Protein AF-A0A949FM02-F1 (afdb_monomer_lite)

Foldseek 3Di:
DDPDPVVVVVVVVVVPPPDPDPPPPPDQALLQEAEEAEPVDPQRVVQSVVVCVVRVRDPLSYHYFYPADQDLEDELVCCVPRPQVSNVVSCVVSVSVVRHPYYHYGPRHRQKYFQQVLQVPDPPRDPPQDRIDGSRLCNVVVVCSVVSHSLSRDPCNPPVPHDDVLVLLPADDPPPVLVVVLVVCVVVLVLPVNLVSLVVRLVVDDLLRNLSSLLNSLLSCVSVVNNVSNVVSNVSSVVSPDPCPVNCPVVVSD

Secondary structure (DSSP, 8-state):
---SSSHHHHHHHHTTS--PPP----S--GGGEEEEEETT-HHHHHHHHHHHHHHT--GGGEEEE----SSSEEEHHHIIIIIIHHHHHHHHHTT-TTT--EEEE-SSS--EEE-HHHHTTSTT--TT--SEEEHHHHHHTHHHHHTT-GGGTSGGG-GGGPPPGGGGGS---S-HHHHHHHHHHHHTT-HHHHHHHHHHHHHHS-GGGHHHHHHHHHHHHHHTT-HHHHHHHHHHHHHTT---HHHHHHTT--

Structure (mmCIF, N/CA/C/O backbone):
data_AF-A0A949FM02-F1
#
_entry.id   AF-A0A949FM02-F1
#
loop_
_atom_site.group_PDB
_atom_site.id
_atom_site.type_symbol
_atom_site.label_atom_id
_atom_site.label_alt_id
_atom_site.label_comp_id
_atom_site.label_asym_id
_atom_site.label_entity_id
_atom_site.label_seq_id
_atom_site.pdbx_PDB_ins_code
_atom_site.Cartn_x
_atom_site.Cartn_y
_atom_site.Cartn_z
_atom_site.occupancy
_atom_site.B_iso_or_equiv
_atom_site.auth_seq_id
_atom_site.auth_comp_id
_atom_site.auth_asym_id
_atom_site.auth_atom_id
_atom_site.pdbx_PDB_model_num
ATOM 1 N N . MET A 1 1 ? -42.995 -61.569 -9.527 1.00 45.62 1 MET A N 1
ATOM 2 C CA . MET A 1 1 ? -42.181 -60.770 -10.476 1.00 45.62 1 MET A CA 1
ATOM 3 C C . MET A 1 1 ? -43.113 -59.783 -11.156 1.00 45.62 1 MET A C 1
ATOM 5 O O . MET A 1 1 ? -44.056 -60.227 -11.778 1.00 45.62 1 MET A O 1
ATOM 9 N N . GLY A 1 2 ? -43.018 -58.468 -11.053 1.00 53.91 2 GLY A N 1
ATOM 10 C CA . GLY A 1 2 ? -42.043 -57.563 -10.459 1.00 53.91 2 GLY A CA 1
ATOM 11 C C . GLY A 1 2 ? -42.351 -56.208 -11.092 1.00 53.91 2 GLY A C 1
ATOM 12 O O . GLY A 1 2 ? -42.216 -56.104 -12.301 1.00 53.91 2 GLY A O 1
ATOM 13 N N . LYS A 1 3 ? -42.880 -55.244 -10.328 1.00 50.91 3 LYS A N 1
ATOM 14 C CA . LYS A 1 3 ? -43.174 -53.858 -10.756 1.00 50.91 3 LYS A CA 1
ATOM 15 C C . LYS A 1 3 ? -43.691 -53.063 -9.543 1.00 50.91 3 LYS A C 1
ATOM 17 O O . LYS A 1 3 ? -44.871 -52.765 -9.447 1.00 50.91 3 LYS A O 1
ATOM 22 N N . SER A 1 4 ? -42.834 -52.777 -8.563 1.00 54.38 4 SER A N 1
ATOM 23 C CA . SER A 1 4 ? -43.149 -51.728 -7.568 1.00 54.38 4 SER A CA 1
ATOM 24 C C . SER A 1 4 ? -41.929 -51.019 -6.971 1.00 54.38 4 SER A C 1
ATOM 26 O O . SER A 1 4 ? -42.103 -50.107 -6.174 1.00 54.38 4 SER A O 1
ATOM 28 N N . LEU A 1 5 ? -40.700 -51.388 -7.360 1.00 50.00 5 LEU A N 1
ATOM 29 C CA . LEU A 1 5 ? -39.484 -50.752 -6.835 1.00 50.00 5 LEU A CA 1
ATOM 30 C C . LEU A 1 5 ? -38.939 -49.621 -7.723 1.00 50.00 5 LEU A C 1
ATOM 32 O O . LEU A 1 5 ? -38.149 -48.807 -7.259 1.00 50.00 5 LEU A O 1
ATOM 36 N N . THR A 1 6 ? -39.352 -49.539 -8.990 1.00 50.75 6 THR A N 1
ATOM 37 C CA . THR A 1 6 ? -38.817 -48.550 -9.941 1.00 50.75 6 THR A CA 1
ATOM 38 C C . THR A 1 6 ? -39.511 -47.191 -9.882 1.00 50.75 6 THR A C 1
ATOM 40 O O . THR A 1 6 ? -38.906 -46.208 -10.287 1.00 50.75 6 THR A O 1
ATOM 43 N N . GLN A 1 7 ? -40.730 -47.092 -9.336 1.00 50.25 7 GLN A N 1
ATOM 44 C CA . GLN A 1 7 ? -41.454 -45.813 -9.248 1.00 50.25 7 GLN A CA 1
ATOM 45 C C . GLN A 1 7 ? -41.064 -44.961 -8.029 1.00 50.25 7 GLN A C 1
ATOM 47 O O . GLN A 1 7 ? -41.152 -43.738 -8.095 1.00 50.25 7 GLN A O 1
ATOM 52 N N . SER A 1 8 ? -40.562 -45.564 -6.946 1.00 44.56 8 SER A N 1
ATOM 53 C CA . SER A 1 8 ? -40.111 -44.809 -5.764 1.00 44.56 8 SER A CA 1
ATOM 54 C C . SER A 1 8 ? -38.737 -44.154 -5.948 1.00 44.56 8 SER A C 1
ATOM 56 O O . SER A 1 8 ? -38.439 -43.168 -5.282 1.00 44.56 8 SER A O 1
ATOM 58 N N . ILE A 1 9 ? -37.915 -44.648 -6.881 1.00 49.38 9 ILE A N 1
ATOM 59 C CA . ILE A 1 9 ? -36.579 -44.091 -7.157 1.00 49.38 9 ILE A CA 1
ATOM 60 C C . ILE A 1 9 ? -36.671 -42.853 -8.067 1.00 49.38 9 ILE A C 1
ATOM 62 O O . ILE A 1 9 ? -35.873 -41.928 -7.938 1.00 49.38 9 ILE A O 1
ATOM 66 N N . THR A 1 10 ? -37.685 -42.772 -8.936 1.00 45.44 10 THR A N 1
ATOM 67 C CA . THR A 1 10 ? -37.865 -41.627 -9.846 1.00 45.44 10 THR A CA 1
ATOM 68 C C . THR A 1 10 ? -38.334 -40.359 -9.123 1.00 45.44 10 THR A C 1
ATOM 70 O O . THR A 1 10 ? -37.988 -39.259 -9.541 1.00 45.44 10 THR A O 1
ATOM 73 N N . ILE A 1 11 ? -39.064 -40.486 -8.009 1.00 48.41 11 ILE A N 1
ATOM 74 C CA . ILE A 1 11 ? -39.549 -39.324 -7.243 1.00 48.41 11 ILE A CA 1
ATOM 75 C C . ILE A 1 11 ? -38.427 -38.710 -6.386 1.00 48.41 11 ILE A C 1
ATOM 77 O O . ILE A 1 11 ? -38.397 -37.494 -6.211 1.00 48.41 11 ILE A O 1
ATOM 81 N N . LEU A 1 12 ? -37.446 -39.503 -5.933 1.00 42.97 12 LEU A N 1
ATOM 82 C CA . LEU A 1 12 ? -36.318 -38.995 -5.139 1.00 42.97 12 LEU A CA 1
ATOM 83 C C . LEU A 1 12 ? -35.289 -38.211 -5.979 1.00 42.97 12 LEU A C 1
ATOM 85 O O . LEU A 1 12 ? -34.601 -37.338 -5.457 1.00 42.97 12 LEU A O 1
ATOM 89 N N . PHE A 1 13 ? -35.201 -38.477 -7.287 1.00 45.75 13 PHE A N 1
ATOM 90 C CA . PHE A 1 13 ? -34.314 -37.732 -8.191 1.00 45.75 13 PHE A CA 1
ATOM 91 C C . PHE A 1 13 ? -34.912 -36.408 -8.687 1.00 45.75 13 PHE A C 1
ATOM 93 O O . PHE A 1 13 ? -34.164 -35.520 -9.094 1.00 45.75 13 PHE A O 1
ATOM 100 N N . LEU A 1 14 ? -36.237 -36.238 -8.623 1.00 42.72 14 LEU A N 1
ATOM 101 C CA . LEU A 1 14 ? -36.900 -35.026 -9.114 1.00 42.72 14 LEU A CA 1
ATOM 102 C C . LEU A 1 14 ? -36.957 -33.896 -8.068 1.00 42.72 14 LEU A C 1
ATOM 104 O O . LEU A 1 14 ? -37.126 -32.736 -8.432 1.00 42.72 14 LEU A O 1
ATOM 108 N N . SER A 1 15 ? -36.745 -34.191 -6.781 1.00 47.31 15 SER A N 1
ATOM 109 C CA . SER A 1 15 ? -36.691 -33.170 -5.720 1.00 47.31 15 SER A CA 1
ATOM 110 C C . SER A 1 15 ? -35.341 -32.449 -5.603 1.00 47.31 15 SER A C 1
ATOM 112 O O . SER A 1 15 ? -35.230 -31.491 -4.840 1.00 47.31 15 SER A O 1
ATOM 114 N N . LEU A 1 16 ? -34.309 -32.870 -6.346 1.00 49.34 16 LEU A N 1
ATOM 115 C CA . LEU A 1 16 ? -32.971 -32.267 -6.264 1.00 49.34 16 LEU A CA 1
ATOM 116 C C . LEU A 1 16 ? -32.766 -31.058 -7.200 1.00 49.34 16 LEU A C 1
ATOM 118 O O . LEU A 1 16 ? -31.745 -30.387 -7.101 1.00 49.34 16 LEU A O 1
ATOM 122 N N . VAL A 1 17 ? -33.713 -30.763 -8.099 1.00 54.59 17 VAL A N 1
ATOM 123 C CA . VAL A 1 17 ? -33.491 -29.828 -9.225 1.00 54.59 17 VAL A CA 1
ATOM 124 C C . VAL A 1 17 ? -34.103 -28.431 -9.005 1.00 54.59 17 VAL A C 1
ATOM 126 O O . VAL A 1 17 ? -33.847 -27.520 -9.783 1.00 54.59 17 VAL A O 1
ATOM 129 N N . LEU A 1 18 ? -34.862 -28.204 -7.925 1.00 49.78 18 LEU A N 1
ATOM 130 C CA . LEU A 1 18 ? -35.521 -26.912 -7.655 1.00 49.78 18 LEU A CA 1
ATOM 131 C C . LEU A 1 18 ? -35.179 -26.309 -6.283 1.00 49.78 18 LEU A C 1
ATOM 133 O O . LEU A 1 18 ? -36.035 -25.718 -5.629 1.00 49.78 18 LEU A O 1
ATOM 137 N N . HIS A 1 19 ? -33.924 -26.404 -5.839 1.00 50.94 19 HIS A N 1
ATOM 138 C CA . HIS A 1 19 ? -33.456 -25.436 -4.844 1.00 50.94 19 HIS A CA 1
ATOM 139 C C . HIS A 1 19 ? -33.073 -24.154 -5.590 1.00 50.94 19 HIS A C 1
ATOM 141 O O . HIS A 1 19 ? -32.090 -24.181 -6.334 1.00 50.94 19 HIS A O 1
ATOM 147 N N . PRO A 1 20 ? -33.825 -23.042 -5.448 1.00 55.69 20 PRO A N 1
ATOM 148 C CA . PRO A 1 20 ? -33.347 -21.759 -5.934 1.00 55.69 20 PRO A CA 1
ATOM 149 C C . PRO A 1 20 ? -32.006 -21.516 -5.249 1.00 55.69 20 PRO A C 1
ATOM 151 O O . PRO A 1 20 ? -31.935 -21.480 -4.019 1.00 55.69 20 PRO A O 1
ATOM 154 N N . ALA A 1 21 ? -30.934 -21.438 -6.040 1.00 60.91 21 ALA A N 1
ATOM 155 C CA . ALA A 1 21 ? -29.628 -21.086 -5.516 1.00 60.91 21 ALA A CA 1
ATOM 156 C C . ALA A 1 21 ? -29.810 -19.787 -4.718 1.00 60.91 21 ALA A C 1
ATOM 158 O O . ALA A 1 21 ? -30.345 -18.823 -5.281 1.00 60.91 21 ALA A O 1
ATOM 159 N N . PRO A 1 22 ? -29.460 -19.750 -3.416 1.00 59.47 22 PRO A N 1
ATOM 160 C CA . PRO A 1 22 ? -29.501 -18.500 -2.683 1.00 59.47 22 PRO A CA 1
ATOM 161 C C . PRO A 1 22 ? -28.656 -17.520 -3.480 1.00 59.47 22 PRO A C 1
ATOM 163 O O . PRO A 1 22 ? -27.552 -17.869 -3.903 1.00 59.47 22 PRO A O 1
ATOM 166 N N . SER A 1 23 ? -29.202 -16.334 -3.741 1.00 56.12 23 SER A N 1
ATOM 167 C CA . SER A 1 23 ? -28.490 -15.246 -4.392 1.00 56.12 23 SER A CA 1
ATOM 168 C C . SER A 1 23 ? -27.151 -15.117 -3.683 1.00 56.12 23 SER A C 1
ATOM 170 O O . SER A 1 23 ? -27.086 -14.705 -2.523 1.00 56.12 23 SER A O 1
ATOM 172 N N . THR A 1 24 ? -26.086 -15.566 -4.342 1.00 54.75 24 THR A N 1
ATOM 173 C CA . THR A 1 24 ? -24.737 -15.469 -3.814 1.00 54.75 24 THR A CA 1
ATOM 174 C C . THR A 1 24 ? -24.427 -13.989 -3.780 1.00 54.75 24 THR A C 1
ATOM 176 O O . THR A 1 24 ? -24.052 -13.398 -4.791 1.00 54.75 24 THR A O 1
ATOM 179 N N . ASN A 1 25 ? -24.665 -13.370 -2.625 1.00 52.09 25 ASN A N 1
ATOM 180 C CA . ASN A 1 25 ? -24.158 -12.048 -2.324 1.00 52.09 25 ASN A CA 1
ATOM 181 C C . ASN A 1 25 ? -22.639 -12.177 -2.367 1.00 52.09 25 ASN A C 1
ATOM 183 O O . ASN A 1 25 ? -22.022 -12.676 -1.430 1.00 52.09 25 ASN A O 1
ATOM 187 N N . ALA A 1 26 ? -22.052 -11.781 -3.494 1.00 56.12 26 ALA A N 1
ATOM 188 C CA . ALA A 1 26 ? -20.616 -11.770 -3.735 1.00 56.12 26 ALA A CA 1
ATOM 189 C C . ALA A 1 26 ? -19.933 -10.628 -2.952 1.00 56.12 26 ALA A C 1
ATOM 191 O O . ALA A 1 26 ? -19.159 -9.852 -3.503 1.00 56.12 26 ALA A O 1
ATOM 192 N N . GLY A 1 27 ? -20.263 -10.490 -1.668 1.00 60.56 27 GLY A N 1
ATOM 193 C CA . GLY A 1 27 ? -19.772 -9.444 -0.783 1.00 60.56 27 GLY A CA 1
ATOM 194 C C . GLY A 1 27 ? -19.489 -9.990 0.609 1.00 60.56 27 GLY A C 1
ATOM 195 O O . GLY A 1 27 ? -20.079 -10.982 1.036 1.00 60.56 27 GLY A O 1
ATOM 196 N N . ALA A 1 28 ? -18.574 -9.331 1.317 1.00 75.31 28 ALA A N 1
ATOM 197 C CA . ALA A 1 28 ? -18.201 -9.730 2.664 1.00 75.31 28 ALA A CA 1
ATOM 198 C C . ALA A 1 28 ? -19.392 -9.582 3.631 1.00 75.31 28 ALA A C 1
ATOM 200 O O . ALA A 1 28 ? -19.948 -8.490 3.785 1.00 75.31 28 ALA A O 1
ATOM 201 N N . GLY A 1 29 ? -19.782 -10.681 4.279 1.00 86.31 29 GLY A N 1
ATOM 202 C CA . GLY A 1 29 ? -20.869 -10.718 5.255 1.00 86.31 29 GLY A CA 1
ATOM 203 C C . GLY A 1 29 ? -20.513 -10.008 6.570 1.00 86.31 29 GLY A C 1
ATOM 204 O O . GLY A 1 29 ? -19.342 -9.727 6.824 1.00 86.31 29 GLY A O 1
ATOM 205 N N . PRO A 1 30 ? -21.492 -9.748 7.458 1.00 90.62 30 PRO A N 1
ATOM 206 C CA . PRO A 1 30 ? -21.266 -9.002 8.702 1.00 90.62 30 PRO A CA 1
ATOM 207 C C . PRO A 1 30 ? -20.169 -9.580 9.603 1.00 90.62 30 PRO A C 1
ATOM 209 O O . PRO A 1 30 ? -19.423 -8.838 10.235 1.00 90.62 30 PRO A O 1
ATOM 212 N N . SER A 1 31 ? -20.042 -10.908 9.635 1.00 91.31 31 SER A N 1
ATOM 213 C CA . SER A 1 31 ? -19.027 -11.612 10.421 1.00 91.31 31 SER A CA 1
ATOM 214 C C . SER A 1 31 ? -17.608 -11.464 9.875 1.00 91.31 31 SER A C 1
ATOM 216 O O . SER A 1 31 ? -16.664 -11.776 10.588 1.00 91.31 31 SER A O 1
ATOM 218 N N . GLN A 1 32 ? -17.435 -10.981 8.645 1.00 94.75 32 GLN A N 1
ATOM 219 C CA . GLN A 1 32 ? -16.134 -10.865 7.980 1.00 94.75 32 GLN A CA 1
ATOM 220 C C . GLN A 1 32 ? -15.493 -9.482 8.170 1.00 94.75 32 GLN A C 1
ATOM 222 O O . GLN A 1 32 ? -14.396 -9.236 7.675 1.00 94.75 32 GLN A O 1
ATOM 227 N N . TRP A 1 33 ? -16.149 -8.586 8.908 1.00 96.06 33 TRP A N 1
ATOM 228 C CA . TRP A 1 33 ? -15.656 -7.243 9.201 1.00 96.06 33 TRP A CA 1
ATOM 229 C C . TRP A 1 33 ? -15.296 -7.104 10.671 1.00 96.06 33 TRP A C 1
ATOM 231 O O . TRP A 1 33 ? -16.114 -7.436 11.524 1.00 96.06 33 TRP A O 1
ATOM 241 N N . ALA A 1 34 ? -14.112 -6.569 10.962 1.00 97.62 34 ALA A N 1
ATOM 242 C CA . ALA A 1 34 ? -13.758 -6.058 12.281 1.00 97.62 34 ALA A CA 1
ATOM 243 C C . ALA A 1 34 ? -14.007 -4.545 12.306 1.00 97.62 34 ALA A C 1
ATOM 245 O O . ALA A 1 34 ? -13.521 -3.830 11.431 1.00 97.62 34 ALA A O 1
ATOM 246 N N . VAL A 1 35 ? -14.762 -4.049 13.287 1.00 98.19 35 VAL A N 1
ATOM 247 C CA . VAL A 1 35 ? -15.048 -2.612 13.433 1.00 98.19 35 VAL A CA 1
ATOM 248 C C . VAL A 1 35 ? -14.214 -2.057 14.575 1.00 98.19 35 VAL A C 1
ATOM 250 O O . VAL A 1 35 ? -14.339 -2.520 15.706 1.00 98.19 35 VAL A O 1
ATOM 253 N N . VAL A 1 36 ? -13.371 -1.071 14.281 1.00 98.38 36 VAL A N 1
ATOM 254 C CA . VAL A 1 36 ? -12.444 -0.462 15.234 1.00 98.38 36 VAL A CA 1
ATOM 255 C C . VAL A 1 36 ? -13.010 0.867 15.717 1.00 98.38 36 VAL A C 1
ATOM 257 O O . VAL A 1 36 ? -13.356 1.742 14.925 1.00 98.38 36 VAL A O 1
ATOM 260 N N . VAL A 1 37 ? -13.115 1.010 17.033 1.00 98.56 37 VAL A N 1
ATOM 261 C CA . VAL A 1 37 ? -13.783 2.124 17.703 1.00 98.56 37 VAL A CA 1
ATOM 262 C C . VAL A 1 37 ? -12.786 2.831 18.608 1.00 98.56 37 VAL A C 1
ATOM 264 O O . VAL A 1 37 ? -12.202 2.207 19.492 1.00 98.56 37 VAL A O 1
ATOM 267 N N . ASN A 1 38 ? -12.617 4.137 18.411 1.00 98.06 38 ASN A N 1
ATOM 268 C CA . ASN A 1 38 ? -11.889 4.992 19.339 1.00 98.06 38 ASN A CA 1
ATOM 269 C C . ASN A 1 38 ? -12.731 5.145 20.618 1.00 98.06 38 ASN A C 1
ATOM 271 O O . ASN A 1 38 ? -13.837 5.691 20.575 1.00 98.06 38 ASN A O 1
ATOM 275 N N . ALA A 1 39 ? -12.223 4.610 21.728 1.00 97.69 39 ALA A N 1
ATOM 276 C CA . ALA A 1 39 ? -12.851 4.598 23.042 1.00 97.69 39 ALA A CA 1
ATOM 277 C C . ALA A 1 39 ? -12.987 6.003 23.625 1.00 97.69 39 ALA A C 1
ATOM 279 O O . ALA A 1 39 ? -13.971 6.278 24.311 1.00 97.69 39 ALA A O 1
ATOM 280 N N . ASP A 1 40 ? -12.042 6.888 23.316 1.00 97.06 40 ASP A N 1
ATOM 281 C CA . ASP A 1 40 ? -11.941 8.228 23.891 1.00 97.06 40 ASP A CA 1
ATOM 282 C C . ASP A 1 40 ? -12.848 9.235 23.162 1.00 97.06 40 ASP A C 1
ATOM 284 O O . ASP A 1 40 ? -13.141 10.311 23.680 1.00 97.06 40 ASP A O 1
ATOM 288 N N . SER A 1 41 ? -13.387 8.858 21.996 1.00 97.62 41 SER A N 1
ATOM 289 C CA . SER A 1 41 ? -14.265 9.698 21.178 1.00 97.62 41 SER A CA 1
ATOM 290 C C . SER A 1 41 ? -15.750 9.311 21.303 1.00 97.62 41 SER A C 1
ATOM 292 O O . SER A 1 41 ? -16.178 8.208 20.950 1.00 97.62 41 SER A O 1
ATOM 294 N N . ILE A 1 42 ? -16.582 10.258 21.763 1.00 97.81 42 ILE A N 1
ATOM 295 C CA . ILE A 1 42 ? -18.051 10.116 21.747 1.00 97.81 42 ILE A CA 1
ATOM 296 C C . ILE A 1 42 ? -18.581 9.954 20.305 1.00 97.81 42 ILE A C 1
ATOM 298 O O . ILE A 1 42 ? -19.382 9.032 20.091 1.00 97.81 42 ILE A O 1
ATOM 302 N N . PRO A 1 43 ? -18.163 10.777 19.313 1.00 98.06 43 PRO A N 1
ATOM 303 C CA . PRO A 1 43 ? -18.569 10.593 17.918 1.00 98.06 43 PRO A CA 1
ATOM 304 C C . PRO A 1 43 ? -18.253 9.195 17.379 1.00 98.06 43 PRO A C 1
ATOM 306 O O . PRO A 1 43 ? -19.137 8.538 16.831 1.00 98.06 43 PRO A O 1
ATOM 309 N N . SER A 1 44 ? -17.039 8.698 17.623 1.00 98.06 44 SER A N 1
ATOM 310 C CA . SER A 1 44 ? -16.580 7.369 17.209 1.00 98.06 44 SER A CA 1
ATOM 311 C C . SER A 1 44 ? -17.489 6.264 17.731 1.00 98.06 44 SER A C 1
ATOM 313 O O . SER A 1 44 ? -17.985 5.447 16.949 1.00 98.06 44 SER A O 1
ATOM 315 N N . ARG A 1 45 ? -17.762 6.250 19.042 1.00 98.31 45 ARG A N 1
ATOM 316 C CA . ARG A 1 45 ? -18.643 5.244 19.654 1.00 98.31 45 ARG A CA 1
ATOM 317 C C . ARG A 1 45 ? -20.065 5.339 19.108 1.00 98.31 45 ARG A C 1
ATOM 319 O O . ARG A 1 45 ? -20.700 4.316 18.865 1.00 98.31 45 ARG A O 1
ATOM 326 N N . THR A 1 46 ? -20.561 6.554 18.887 1.00 98.38 46 THR A N 1
ATOM 327 C CA . THR A 1 46 ? -21.920 6.792 18.379 1.00 98.38 46 THR A CA 1
ATOM 328 C C . THR A 1 46 ? -22.074 6.271 16.951 1.00 98.38 46 THR A C 1
ATOM 330 O O . THR A 1 46 ? -22.974 5.474 16.681 1.00 98.38 46 THR A O 1
ATOM 333 N N . VAL A 1 47 ? -21.166 6.655 16.049 1.00 98.38 47 VAL A N 1
ATOM 334 C CA . VAL A 1 47 ? -21.167 6.207 14.649 1.00 98.38 47 VAL A CA 1
ATOM 335 C C . VAL A 1 47 ? -21.001 4.691 14.568 1.00 98.38 47 VAL A C 1
ATOM 337 O O . VAL A 1 47 ? -21.783 4.032 13.881 1.00 98.38 47 VAL A O 1
ATOM 340 N N . ALA A 1 48 ? -20.053 4.123 15.318 1.00 98.12 48 ALA A N 1
ATOM 341 C CA . ALA A 1 48 ? -19.824 2.683 15.346 1.00 98.12 48 ALA A CA 1
ATOM 342 C C . ALA A 1 48 ? -21.056 1.910 15.836 1.00 98.12 48 ALA A C 1
ATOM 344 O O . ALA A 1 48 ? -21.441 0.926 15.212 1.00 98.12 48 ALA A O 1
ATOM 345 N N . ASN A 1 49 ? -21.729 2.372 16.895 1.00 97.88 49 ASN A N 1
ATOM 346 C CA . ASN A 1 49 ? -22.945 1.731 17.398 1.00 97.88 49 ASN A CA 1
ATOM 347 C C . ASN A 1 49 ? -24.048 1.680 16.333 1.00 97.88 49 ASN A C 1
ATOM 349 O O . ASN A 1 49 ? -24.658 0.629 16.117 1.00 97.88 49 ASN A O 1
ATOM 353 N N . HIS A 1 50 ? -24.289 2.794 15.637 1.00 98.25 50 HIS A N 1
ATOM 354 C CA . HIS A 1 50 ? -25.274 2.840 14.558 1.00 98.25 50 HIS A CA 1
ATOM 355 C C . HIS A 1 50 ? -24.870 1.961 13.368 1.00 98.25 50 HIS A C 1
ATOM 357 O O . HIS A 1 50 ? -25.703 1.207 12.860 1.00 98.25 50 HIS A O 1
ATOM 363 N N . PHE A 1 51 ? -23.599 2.006 12.960 1.00 97.69 51 PHE A N 1
ATOM 364 C CA . PHE A 1 51 ? -23.066 1.188 11.872 1.00 97.69 51 PHE A CA 1
ATOM 365 C C . PHE A 1 51 ? -23.191 -0.312 12.170 1.00 97.69 51 PHE A C 1
ATOM 367 O O . PHE A 1 51 ? -23.742 -1.063 11.362 1.00 97.69 51 PHE A O 1
ATOM 374 N N . CYS A 1 52 ? -22.747 -0.742 13.354 1.00 97.81 52 CYS A N 1
ATOM 375 C CA . CYS A 1 52 ? -22.807 -2.133 13.791 1.00 97.81 52 CYS A CA 1
ATOM 376 C C . CYS A 1 52 ? -24.247 -2.644 13.858 1.00 97.81 52 CYS A C 1
ATOM 378 O O . CYS A 1 52 ? -24.522 -3.745 13.380 1.00 97.81 52 CYS A O 1
ATOM 380 N N . LYS A 1 53 ? -25.178 -1.829 14.377 1.00 97.69 53 LYS A N 1
ATOM 381 C CA . LYS A 1 53 ? -26.607 -2.166 14.430 1.00 97.69 53 LYS A CA 1
ATOM 382 C C . LYS A 1 53 ? -27.209 -2.328 13.035 1.00 97.69 53 LYS A C 1
ATOM 384 O O . LYS A 1 53 ? -27.925 -3.292 12.795 1.00 97.69 53 LYS A O 1
ATOM 389 N N . LEU A 1 54 ? -26.914 -1.412 12.112 1.00 97.06 54 LEU A N 1
ATOM 390 C CA . LEU A 1 54 ? -27.461 -1.445 10.751 1.00 97.06 54 LEU A CA 1
ATOM 391 C C . LEU A 1 54 ? -26.951 -2.648 9.945 1.00 97.06 54 LEU A C 1
ATOM 393 O O . LEU A 1 54 ? -27.675 -3.197 9.118 1.00 97.06 54 LEU A O 1
ATOM 397 N N . ARG A 1 55 ? -25.695 -3.045 10.168 1.00 95.38 55 ARG A N 1
ATOM 398 C CA . ARG A 1 55 ? -25.023 -4.114 9.416 1.00 95.38 55 ARG A CA 1
ATOM 399 C C . ARG A 1 55 ? -25.028 -5.464 10.126 1.00 95.38 55 ARG A C 1
ATOM 401 O O . ARG A 1 55 ? -24.481 -6.407 9.573 1.00 95.38 55 ARG A O 1
ATOM 408 N N . ASN A 1 56 ? -25.645 -5.571 11.305 1.00 96.25 56 ASN A N 1
ATOM 409 C CA . ASN A 1 56 ? -25.631 -6.773 12.144 1.00 96.25 56 ASN A CA 1
ATOM 410 C C . ASN A 1 56 ? -24.205 -7.284 12.430 1.00 96.25 56 ASN A C 1
ATOM 412 O O . ASN A 1 56 ? -23.938 -8.484 12.350 1.00 96.25 56 ASN A O 1
ATOM 416 N N . ILE A 1 57 ? -23.277 -6.369 12.733 1.00 97.12 57 ILE A N 1
ATOM 417 C CA . ILE A 1 57 ? -21.896 -6.731 13.076 1.00 97.12 57 ILE A CA 1
ATOM 418 C C . ILE A 1 57 ? -21.897 -7.479 14.419 1.00 97.12 57 ILE A C 1
ATOM 420 O O . ILE A 1 57 ? -22.429 -6.950 15.400 1.00 9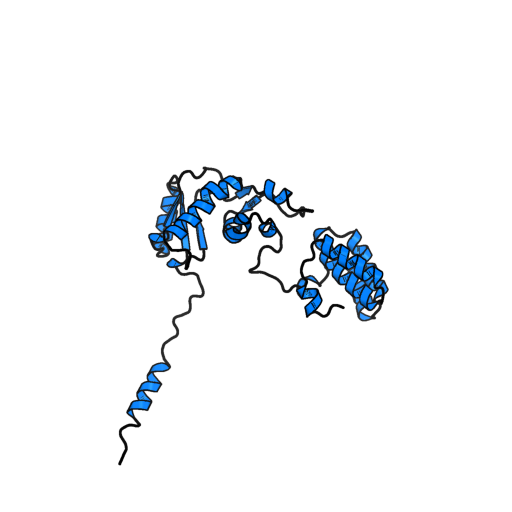7.12 57 ILE A O 1
ATOM 424 N N . PRO A 1 58 ? -21.307 -8.687 14.504 1.00 96.38 58 PRO A N 1
ATOM 425 C CA . PRO A 1 58 ? -21.220 -9.419 15.762 1.00 96.38 58 PRO A CA 1
ATOM 426 C C . PRO A 1 58 ? -20.439 -8.633 16.816 1.00 96.38 58 PRO A C 1
ATOM 428 O O . PRO A 1 58 ? -19.397 -8.058 16.517 1.00 96.38 58 PRO A O 1
ATOM 431 N N . ALA A 1 59 ? -20.880 -8.674 18.076 1.00 96.19 59 ALA A N 1
ATOM 432 C CA . ALA A 1 59 ? -20.197 -7.969 19.164 1.00 96.19 59 ALA A CA 1
ATOM 433 C C . ALA A 1 59 ? -18.718 -8.376 19.303 1.00 96.19 59 ALA A C 1
ATOM 435 O O . ALA A 1 59 ? -17.868 -7.535 19.583 1.00 96.19 59 ALA A O 1
ATOM 436 N N . ASN A 1 60 ? -18.396 -9.648 19.029 1.00 96.38 60 ASN A N 1
ATOM 437 C CA . ASN A 1 60 ? -17.019 -10.146 19.073 1.00 96.38 60 ASN A CA 1
ATOM 438 C C . ASN A 1 60 ? -16.099 -9.445 18.052 1.00 96.38 60 ASN A C 1
ATOM 440 O O . ASN A 1 60 ? -14.897 -9.337 18.278 1.00 96.38 60 ASN A O 1
ATOM 444 N N . ASN A 1 61 ? -16.664 -8.911 16.967 1.00 97.50 61 ASN A N 1
ATOM 445 C CA . ASN A 1 61 ? -15.940 -8.224 15.902 1.00 97.50 61 ASN A CA 1
ATOM 446 C C . ASN A 1 61 ? -15.706 -6.731 16.189 1.00 97.50 61 ASN A C 1
ATOM 448 O O . ASN A 1 61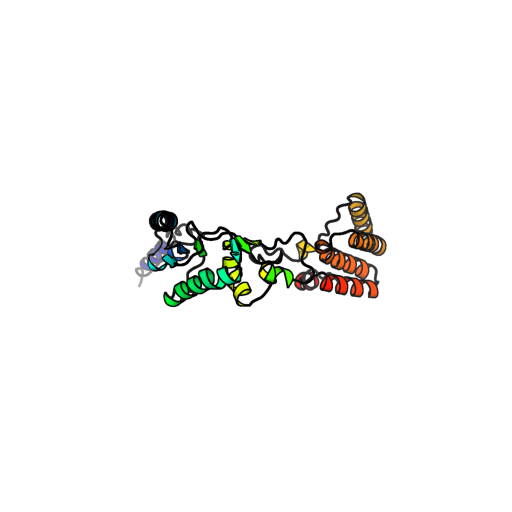 ? -15.067 -6.047 15.389 1.00 97.50 61 ASN A O 1
ATOM 452 N N . ILE A 1 62 ? -16.226 -6.207 17.302 1.00 98.19 62 ILE A N 1
ATOM 453 C CA . ILE A 1 62 ? -16.068 -4.801 17.682 1.00 98.19 62 ILE A CA 1
ATOM 454 C C . ILE A 1 62 ? -14.812 -4.665 18.544 1.00 98.19 62 ILE A C 1
ATOM 456 O O . ILE A 1 62 ? -14.744 -5.175 19.665 1.00 98.19 62 ILE A O 1
ATOM 460 N N . ILE A 1 63 ? -13.797 -3.989 18.021 1.00 98.38 63 ILE A N 1
ATOM 461 C CA . ILE A 1 63 ? -12.510 -3.756 18.677 1.00 98.38 63 ILE A CA 1
ATOM 462 C C . ILE A 1 63 ? -12.492 -2.317 19.173 1.00 98.38 63 ILE A C 1
ATOM 464 O O . ILE A 1 63 ? -12.660 -1.384 18.398 1.00 98.38 63 ILE A O 1
ATOM 468 N N . VAL A 1 64 ? -12.289 -2.133 20.471 1.00 98.12 64 VAL A N 1
ATOM 469 C CA . VAL A 1 64 ? -12.281 -0.814 21.103 1.00 98.12 64 VAL A CA 1
ATOM 470 C C . VAL A 1 64 ? -10.845 -0.495 21.503 1.00 98.12 64 VAL A C 1
ATOM 472 O O . VAL A 1 64 ? -10.238 -1.271 22.237 1.00 98.12 64 VAL A O 1
ATOM 475 N N . LEU A 1 65 ? -10.304 0.612 20.995 1.00 97.94 65 LEU A N 1
ATOM 476 C CA . LEU A 1 65 ? -8.946 1.081 21.280 1.00 97.94 65 LEU A CA 1
ATOM 477 C C . LEU A 1 65 ? -8.997 2.419 22.011 1.00 97.94 65 LEU A C 1
ATOM 479 O O . LEU A 1 65 ? -9.817 3.266 21.676 1.00 97.94 65 LEU A O 1
ATOM 483 N N . SER A 1 66 ? -8.098 2.620 22.966 1.00 96.88 66 SER A N 1
ATOM 484 C CA . SER A 1 66 ? -7.919 3.872 23.709 1.00 96.88 66 SER A CA 1
ATOM 485 C C . SER A 1 66 ? -6.515 4.434 23.491 1.00 96.88 66 SER A C 1
ATOM 487 O O . SER A 1 66 ? -5.619 3.709 23.060 1.00 96.88 66 SER A O 1
ATOM 489 N N . GLY A 1 67 ? -6.303 5.699 23.843 1.00 95.31 67 GLY A N 1
ATOM 490 C CA . GLY A 1 67 ? -5.025 6.388 23.680 1.00 95.31 67 GLY A CA 1
ATOM 491 C C . GLY A 1 67 ? -4.744 6.790 22.233 1.00 95.31 67 GLY A C 1
ATOM 492 O O . GLY A 1 67 ? -3.583 6.899 21.847 1.00 95.31 67 GLY A O 1
ATOM 493 N N . ILE A 1 68 ? -5.791 6.978 21.422 1.00 94.88 68 ILE A N 1
ATOM 494 C CA . ILE A 1 68 ? -5.638 7.395 20.026 1.00 94.88 68 ILE A CA 1
ATOM 495 C C . ILE A 1 68 ? -5.383 8.910 19.982 1.00 94.88 68 ILE A C 1
ATOM 497 O O . ILE A 1 68 ? -6.196 9.670 20.517 1.00 94.88 68 ILE A O 1
ATOM 501 N N . PRO A 1 69 ? -4.287 9.376 19.355 1.00 92.81 69 PRO A N 1
ATOM 502 C CA . PRO A 1 69 ? -3.998 10.799 19.233 1.00 92.81 69 PRO A CA 1
ATOM 503 C C . PRO A 1 69 ? -5.121 11.550 18.511 1.00 92.81 69 PRO A C 1
ATOM 505 O O . PRO A 1 69 ? -5.595 11.112 17.464 1.00 92.81 69 PRO A O 1
ATOM 508 N N . ASN A 1 70 ? -5.510 12.713 19.039 1.00 91.44 70 ASN A N 1
ATOM 509 C CA . ASN A 1 70 ? -6.493 13.592 18.402 1.00 91.44 70 ASN A CA 1
ATOM 510 C C . ASN A 1 70 ? -5.830 14.4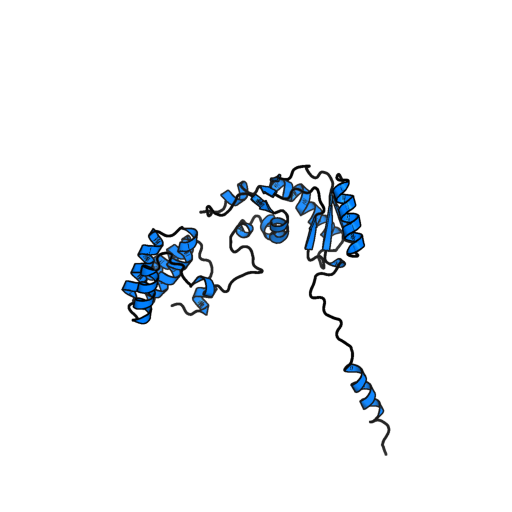55 17.311 1.00 91.44 70 ASN A C 1
ATOM 512 O O . ASN A 1 70 ? -5.653 15.662 17.473 1.00 91.44 70 ASN A O 1
ATOM 516 N N . THR A 1 71 ? -5.377 13.807 16.240 1.00 94.44 71 THR A N 1
ATOM 517 C CA . THR A 1 71 ? -4.728 14.427 15.077 1.00 94.44 71 THR A CA 1
ATOM 518 C C . THR A 1 71 ? -5.055 13.630 13.820 1.00 94.44 71 THR A C 1
ATOM 520 O O . THR A 1 71 ? -5.198 12.410 13.865 1.00 94.44 71 THR A O 1
ATOM 523 N N . ASP A 1 72 ? -5.110 14.307 12.678 1.00 94.12 72 ASP A N 1
ATOM 524 C CA . ASP A 1 72 ? -5.323 13.660 11.381 1.00 94.12 72 ASP A CA 1
ATOM 525 C C . ASP A 1 72 ? -4.072 12.933 10.870 1.00 94.12 72 ASP A C 1
ATOM 527 O O . ASP A 1 72 ? -4.170 12.066 9.992 1.00 94.12 72 ASP A O 1
ATOM 531 N N . ARG A 1 73 ? -2.892 13.300 11.395 1.00 97.00 73 ARG A N 1
ATOM 532 C CA . ARG A 1 73 ? -1.592 12.778 10.965 1.00 97.00 73 ARG A CA 1
ATOM 533 C C . ARG A 1 73 ? -0.773 12.227 12.125 1.00 97.00 73 ARG A C 1
ATOM 535 O O . ARG A 1 73 ? -0.593 12.919 13.125 1.00 97.00 73 ARG A O 1
ATOM 542 N N . ILE A 1 74 ? -0.241 11.020 11.936 1.00 97.62 74 ILE A N 1
ATOM 543 C CA . ILE A 1 74 ? 0.689 10.333 12.847 1.00 97.62 74 ILE A CA 1
ATOM 544 C C . ILE A 1 74 ? 1.864 9.737 12.064 1.00 97.62 74 ILE A C 1
ATOM 546 O O . ILE A 1 74 ? 1.811 9.617 10.839 1.00 97.62 74 ILE A O 1
ATOM 550 N N . THR A 1 75 ? 2.922 9.351 12.766 1.00 96.81 75 THR A N 1
ATOM 551 C CA . THR A 1 75 ? 4.075 8.627 12.212 1.00 96.81 75 THR A CA 1
ATOM 552 C C . THR A 1 75 ? 3.755 7.157 11.933 1.00 96.81 75 THR A C 1
ATOM 554 O O . THR A 1 75 ? 2.796 6.586 12.465 1.00 96.81 75 THR A O 1
ATOM 557 N N . ILE A 1 76 ? 4.574 6.506 11.106 1.00 95.31 76 ILE A N 1
ATOM 558 C CA . ILE A 1 76 ? 4.431 5.076 10.826 1.00 95.31 76 ILE A CA 1
ATOM 559 C C . ILE A 1 76 ? 4.671 4.199 12.067 1.00 95.31 76 ILE A C 1
ATOM 561 O O . ILE A 1 76 ? 4.017 3.168 12.230 1.00 95.31 76 ILE A O 1
ATOM 565 N N . GLU A 1 77 ? 5.546 4.609 12.984 1.00 95.00 77 GLU A N 1
ATOM 566 C CA . GLU A 1 77 ? 5.785 3.944 14.268 1.00 95.00 77 GLU A CA 1
ATOM 567 C C . GLU A 1 77 ? 4.573 4.044 15.201 1.00 95.00 77 GLU A C 1
ATOM 569 O O . GLU A 1 77 ? 4.168 3.044 15.806 1.00 95.00 77 GLU A O 1
ATOM 574 N N . GLU A 1 78 ? 3.952 5.221 15.288 1.00 96.69 78 GLU A N 1
ATOM 575 C CA . GLU A 1 78 ? 2.701 5.416 16.028 1.00 96.69 78 GLU A CA 1
ATOM 576 C C . GLU A 1 78 ? 1.573 4.582 15.417 1.00 96.69 78 GLU A C 1
ATOM 578 O O . GLU A 1 78 ? 0.850 3.905 16.144 1.00 96.69 78 GLU A O 1
ATOM 583 N N . PHE A 1 79 ? 1.461 4.531 14.085 1.00 96.88 79 PHE A N 1
ATOM 584 C CA . PHE A 1 79 ? 0.482 3.668 13.419 1.00 96.88 79 PHE A CA 1
ATOM 585 C C . PHE A 1 79 ? 0.686 2.190 13.780 1.00 96.88 79 PHE A C 1
ATOM 587 O O . PHE A 1 79 ? -0.273 1.497 14.131 1.00 96.88 79 PHE A O 1
ATOM 594 N N . ARG A 1 80 ? 1.932 1.698 13.738 1.00 96.06 80 ARG A N 1
ATOM 595 C CA . ARG A 1 80 ? 2.261 0.310 14.101 1.00 96.06 80 ARG A CA 1
ATOM 596 C C . ARG A 1 80 ? 1.878 0.001 15.549 1.00 96.06 80 ARG A C 1
ATOM 598 O O . ARG A 1 80 ? 1.249 -1.026 15.799 1.00 96.06 80 ARG A O 1
ATOM 605 N N . SER A 1 81 ? 2.268 0.868 16.480 1.00 96.19 81 SER A N 1
ATOM 606 C CA . SER A 1 81 ? 2.164 0.614 17.922 1.00 96.19 81 SER A CA 1
ATOM 607 C C . SER A 1 81 ? 0.778 0.896 18.506 1.00 96.19 81 SER A C 1
ATOM 609 O O . SER A 1 81 ? 0.311 0.114 19.330 1.00 96.19 81 SER A O 1
ATOM 611 N N . LEU A 1 82 ? 0.107 1.967 18.075 1.00 96.75 82 LEU A N 1
ATOM 612 C CA . LEU A 1 82 ? -1.174 2.411 18.638 1.00 96.75 82 LEU A CA 1
ATOM 613 C C . LEU A 1 82 ? -2.386 1.811 17.922 1.00 96.75 82 LEU A C 1
ATOM 615 O O . LEU A 1 82 ? -3.454 1.689 18.519 1.00 96.75 82 LEU A O 1
ATOM 619 N N . LEU A 1 83 ? -2.237 1.442 16.645 1.00 97.25 83 LEU A N 1
ATOM 620 C CA . LEU A 1 83 ? -3.348 0.976 15.817 1.00 97.25 83 LEU A CA 1
ATOM 621 C C . LEU A 1 83 ? -3.127 -0.455 15.340 1.00 97.25 83 LEU A C 1
ATOM 623 O O . LEU A 1 83 ? -3.833 -1.362 15.775 1.00 97.25 83 LEU A O 1
ATOM 627 N N . LEU A 1 84 ? -2.153 -0.684 14.460 1.00 97.25 84 LEU A N 1
ATOM 628 C CA . LEU A 1 84 ? -2.073 -1.940 13.721 1.00 97.25 84 LEU A CA 1
ATOM 629 C C . LEU A 1 84 ? -1.848 -3.157 14.628 1.00 97.25 84 LEU A C 1
ATOM 631 O O . LEU A 1 84 ? -2.624 -4.111 14.570 1.00 97.25 84 LEU A O 1
ATOM 635 N N . LEU A 1 85 ? -0.804 -3.141 15.461 1.00 97.44 85 LEU A N 1
ATOM 636 C CA . LEU A 1 85 ? -0.485 -4.278 16.328 1.00 97.44 85 LEU A CA 1
ATOM 637 C C . LEU A 1 85 ? -1.606 -4.569 17.341 1.00 97.44 85 LEU A C 1
ATOM 639 O O . LEU A 1 85 ? -2.025 -5.727 17.403 1.00 97.44 85 LEU A O 1
ATOM 643 N N . PRO A 1 86 ? -2.166 -3.577 18.066 1.00 97.88 86 PRO A N 1
ATOM 644 C CA . PRO A 1 86 ? -3.310 -3.811 18.947 1.00 97.88 86 PRO A CA 1
ATOM 645 C C . PRO A 1 86 ? -4.521 -4.423 18.234 1.00 97.88 86 PRO A C 1
ATOM 647 O O . PRO A 1 86 ? -5.155 -5.331 18.772 1.00 97.88 86 PRO A O 1
ATOM 650 N N . ILE A 1 87 ? -4.837 -3.978 17.011 1.00 97.81 87 ILE A N 1
ATOM 651 C CA . ILE A 1 87 ? -5.954 -4.532 16.230 1.00 97.81 87 ILE A CA 1
ATOM 652 C C . ILE A 1 87 ? -5.697 -6.000 15.897 1.00 97.81 87 ILE A C 1
ATOM 654 O O . ILE A 1 87 ? -6.558 -6.844 16.148 1.00 97.81 87 ILE A O 1
ATOM 658 N N . LEU A 1 88 ? -4.514 -6.319 15.367 1.00 97.12 88 LEU A N 1
ATOM 659 C CA . LEU A 1 88 ? -4.161 -7.690 14.998 1.00 97.12 88 LEU A CA 1
ATOM 660 C C . LEU A 1 88 ? -4.166 -8.623 16.218 1.00 97.12 88 LEU A C 1
ATOM 662 O O . LEU A 1 88 ? -4.716 -9.720 16.140 1.00 97.12 88 LEU A O 1
ATOM 666 N N . GLN A 1 89 ? -3.659 -8.163 17.365 1.00 97.38 89 GLN A N 1
ATOM 667 C CA . GLN A 1 89 ? -3.692 -8.911 18.626 1.00 97.38 89 GLN A CA 1
ATOM 668 C C . GLN A 1 89 ? -5.123 -9.170 19.120 1.00 97.38 89 GLN A C 1
ATOM 670 O O . GLN A 1 89 ? -5.437 -10.260 19.603 1.00 97.38 89 GLN A O 1
ATOM 675 N N . GLN A 1 90 ? -6.024 -8.192 18.998 1.00 97.94 90 GLN A N 1
ATOM 676 C CA . GLN A 1 90 ? -7.437 -8.365 19.351 1.00 97.94 90 GLN A CA 1
ATOM 677 C C . GLN A 1 90 ? -8.149 -9.344 18.406 1.00 97.94 90 GLN A C 1
ATOM 679 O O . GLN A 1 90 ? -8.931 -10.173 18.863 1.00 97.94 90 GLN A O 1
ATOM 684 N N . ILE A 1 91 ? -7.853 -9.304 17.105 1.00 97.19 91 ILE A N 1
ATOM 685 C CA . ILE A 1 91 ? -8.378 -10.278 16.133 1.00 97.19 91 ILE A CA 1
ATOM 686 C C . ILE A 1 91 ? -7.891 -11.693 16.476 1.00 97.19 91 ILE A C 1
ATOM 688 O O . ILE A 1 91 ? -8.688 -12.636 16.509 1.00 97.19 91 ILE A O 1
ATOM 692 N N . GLU A 1 92 ? -6.601 -11.845 16.770 1.00 96.62 92 GLU A N 1
ATOM 693 C CA . GLU A 1 92 ? -5.985 -13.136 17.072 1.00 96.62 92 GLU A CA 1
ATOM 694 C C . GLU A 1 92 ? -6.486 -13.724 18.396 1.00 96.62 92 GLU A C 1
ATOM 696 O O . GLU A 1 92 ? -6.963 -14.861 18.424 1.00 96.62 92 GLU A O 1
ATOM 701 N N . SER A 1 93 ? -6.468 -12.943 19.480 1.00 97.19 93 SER A N 1
ATOM 702 C CA . SER A 1 93 ? -6.932 -13.380 20.809 1.00 97.19 93 SER A CA 1
ATOM 703 C C . SER A 1 93 ? -8.393 -13.842 20.813 1.00 97.19 93 SER A C 1
ATOM 705 O O . SER A 1 93 ? -8.757 -14.761 21.548 1.00 97.19 93 SER A O 1
ATOM 707 N N . ARG A 1 94 ? -9.226 -13.260 19.945 1.00 96.75 94 ARG A N 1
ATOM 708 C CA . ARG A 1 94 ? -10.641 -13.621 19.770 1.00 96.75 94 ARG A CA 1
ATOM 709 C C . ARG A 1 94 ? -10.867 -14.736 18.745 1.00 96.75 94 ARG A C 1
ATOM 711 O O . ARG A 1 94 ? -12.017 -15.092 18.489 1.00 96.75 94 ARG A O 1
ATOM 718 N N . LYS A 1 95 ? -9.793 -15.291 18.167 1.00 96.06 95 LYS A N 1
ATOM 719 C CA . LYS A 1 95 ? -9.804 -16.340 17.129 1.00 96.06 95 LYS A CA 1
ATOM 720 C C . LYS A 1 95 ? -10.595 -15.942 15.876 1.00 96.06 95 LYS A C 1
ATOM 722 O O . LYS A 1 95 ? -11.252 -16.771 15.247 1.00 96.06 95 LYS A O 1
ATOM 727 N N . LEU A 1 96 ? -10.524 -14.664 15.507 1.00 95.38 96 LEU A N 1
ATOM 728 C CA . LEU A 1 96 ? -11.241 -14.094 14.363 1.00 95.38 96 LEU A CA 1
ATOM 729 C C . LEU A 1 96 ? -10.425 -14.143 13.058 1.00 95.38 96 LEU A C 1
ATOM 731 O O . LEU A 1 96 ? -10.986 -14.016 11.969 1.00 95.38 96 LEU A O 1
ATOM 735 N N . SER A 1 97 ? -9.113 -14.389 13.140 1.00 91.94 97 SER A N 1
ATOM 736 C CA . SER A 1 97 ? -8.177 -14.326 12.003 1.00 91.94 97 SER A CA 1
ATOM 737 C C . SER A 1 97 ? -8.567 -15.196 10.804 1.00 91.94 97 SER A C 1
ATOM 739 O O . SER A 1 97 ? -8.214 -14.872 9.677 1.00 91.94 97 SER A O 1
ATOM 741 N N . GLY A 1 98 ? -9.289 -16.299 11.031 1.00 89.38 98 GLY A N 1
ATOM 742 C CA . GLY A 1 98 ? -9.685 -17.229 9.969 1.00 89.38 98 GLY A CA 1
ATOM 743 C C . GLY A 1 98 ? -10.827 -16.743 9.070 1.00 89.38 98 GLY A C 1
ATOM 744 O O . GLY A 1 98 ? -11.065 -17.360 8.036 1.00 89.38 98 GLY A O 1
ATOM 745 N N . HIS A 1 99 ? -11.555 -15.686 9.447 1.00 89.38 99 HIS A N 1
ATOM 746 C CA . HIS A 1 99 ? -12.731 -15.236 8.690 1.00 89.38 99 HIS A CA 1
ATOM 747 C C . HIS A 1 99 ? -12.874 -13.717 8.540 1.00 89.38 99 HIS A C 1
ATOM 749 O O . HIS A 1 99 ? -13.671 -13.283 7.708 1.00 89.38 99 HIS A O 1
ATOM 755 N N . ILE A 1 100 ? -12.119 -12.902 9.283 1.00 94.38 100 ILE A N 1
ATOM 756 C CA . ILE A 1 100 ? -12.063 -11.457 9.030 1.00 94.38 100 ILE A CA 1
ATOM 757 C C . ILE A 1 100 ? -11.373 -11.201 7.688 1.00 94.38 100 ILE A C 1
ATOM 759 O O . ILE A 1 100 ? -10.256 -11.653 7.453 1.00 94.38 100 ILE A O 1
ATOM 763 N N . GLN A 1 101 ? -12.047 -10.455 6.818 1.00 92.25 101 GLN A N 1
ATOM 764 C CA . GLN A 1 101 ? -11.553 -10.027 5.510 1.00 92.25 101 GLN A CA 1
ATOM 765 C C . GLN A 1 101 ? -11.254 -8.528 5.458 1.00 92.25 101 GLN A C 1
ATOM 767 O O . GLN A 1 101 ? -10.515 -8.085 4.583 1.00 92.25 101 GLN A O 1
ATOM 772 N N . GLY A 1 102 ? -11.820 -7.741 6.376 1.00 93.25 102 GLY A N 1
ATOM 773 C CA . GLY A 1 102 ? -11.666 -6.293 6.369 1.00 93.25 102 GLY A CA 1
ATOM 774 C C . GLY A 1 102 ? -11.728 -5.671 7.756 1.00 93.25 102 GLY A C 1
ATOM 775 O O . GLY A 1 102 ? -12.367 -6.193 8.672 1.00 93.25 102 GLY A O 1
ATOM 776 N N . ILE A 1 103 ? -11.065 -4.525 7.881 1.00 96.81 103 ILE A N 1
ATOM 777 C CA . ILE A 1 103 ? -11.078 -3.670 9.066 1.00 96.81 103 ILE A CA 1
ATOM 778 C C . ILE A 1 103 ? -11.767 -2.362 8.678 1.00 96.81 103 ILE A C 1
ATOM 780 O O . ILE A 1 103 ? -11.406 -1.737 7.683 1.00 96.81 103 ILE A O 1
ATOM 784 N N . ALA A 1 104 ? -12.767 -1.961 9.456 1.00 96.75 104 ALA A N 1
ATOM 785 C CA . ALA A 1 104 ? -13.481 -0.703 9.300 1.00 96.75 104 ALA A CA 1
ATOM 786 C C . ALA A 1 104 ? -13.202 0.189 10.512 1.00 96.75 104 ALA A C 1
ATOM 788 O O . ALA A 1 104 ? -13.572 -0.152 11.635 1.00 96.75 104 ALA A O 1
ATOM 789 N N . TYR A 1 105 ? -12.561 1.330 10.284 1.00 97.88 105 TYR A N 1
ATOM 790 C CA . TYR A 1 105 ? -12.338 2.343 11.312 1.00 97.88 105 TYR A CA 1
ATOM 791 C C . TYR A 1 105 ? -13.585 3.216 11.471 1.00 97.88 105 TYR A C 1
ATOM 793 O O . TYR A 1 105 ? -14.206 3.604 10.480 1.00 97.88 105 TYR A O 1
ATOM 801 N N . SER A 1 106 ? -13.957 3.519 12.715 1.00 97.50 106 SER A N 1
ATOM 802 C CA . SER A 1 106 ? -14.933 4.574 13.005 1.00 97.50 106 SER A CA 1
ATOM 803 C C . SER A 1 106 ? -14.326 5.964 12.751 1.00 97.50 106 SER A C 1
ATOM 805 O O . SER A 1 106 ? -13.225 6.095 12.219 1.00 97.50 106 SER A O 1
ATOM 807 N N . VAL A 1 107 ? -15.051 7.018 13.122 1.00 96.75 107 VAL A N 1
ATOM 808 C CA . VAL A 1 107 ? -14.540 8.397 13.073 1.00 96.75 107 VAL A CA 1
ATOM 809 C C . VAL A 1 107 ? -13.490 8.651 14.165 1.00 96.75 107 VAL A C 1
ATOM 811 O O . VAL A 1 107 ? -13.328 7.840 15.077 1.00 96.75 107 VAL A O 1
ATOM 814 N N . ASP A 1 108 ? -12.794 9.784 14.070 1.00 96.44 108 ASP A N 1
ATOM 815 C CA . ASP A 1 108 ? -11.750 10.235 15.005 1.00 96.44 108 ASP A CA 1
ATOM 816 C C . ASP A 1 108 ? -10.553 9.273 15.114 1.00 96.44 108 ASP A C 1
ATOM 818 O O . ASP A 1 108 ? -10.026 9.010 16.198 1.00 96.44 108 ASP A O 1
ATOM 822 N N . PHE A 1 109 ? -10.130 8.745 13.964 1.00 97.56 109 PHE A N 1
ATOM 823 C CA . PHE A 1 109 ? -8.847 8.072 13.780 1.00 97.56 109 PHE A CA 1
ATOM 824 C C . PHE A 1 109 ? -7.960 8.887 12.831 1.00 97.56 109 PHE A C 1
ATOM 826 O O . PHE A 1 109 ? -8.480 9.431 11.854 1.00 97.56 109 PHE A O 1
ATOM 833 N N . PRO A 1 110 ? -6.632 8.906 13.043 1.00 97.19 110 PRO A N 1
ATOM 834 C CA . PRO A 1 110 ? -5.699 9.488 12.087 1.00 97.19 110 PRO A CA 1
ATOM 835 C C . PRO A 1 110 ? -5.837 8.823 10.714 1.00 97.19 110 PRO A C 1
ATOM 837 O O . PRO A 1 110 ? -5.727 7.602 10.591 1.00 97.19 110 PRO A O 1
ATOM 840 N N . THR A 1 111 ? -6.070 9.608 9.665 1.00 96.75 111 THR A N 1
ATOM 841 C CA . THR A 1 111 ? -6.234 9.080 8.300 1.00 96.75 111 THR A CA 1
ATOM 842 C C . THR A 1 111 ? -4.946 9.128 7.487 1.00 96.75 111 THR A C 1
ATOM 844 O O . THR A 1 111 ? -4.809 8.370 6.522 1.00 96.75 111 THR A O 1
ATOM 847 N N . SER A 1 112 ? -4.019 10.011 7.870 1.00 97.38 112 SER A N 1
ATOM 848 C CA . SER A 1 112 ? -2.762 10.281 7.172 1.00 97.38 112 SER A CA 1
ATOM 849 C C . SER A 1 112 ? -1.582 9.744 7.973 1.00 97.38 112 SER A C 1
ATOM 851 O O . SER A 1 112 ? -1.365 10.140 9.114 1.00 97.38 112 SER A O 1
ATOM 853 N N . ILE A 1 113 ? -0.786 8.865 7.379 1.00 97.56 113 ILE A N 1
ATOM 854 C CA . ILE A 1 113 ? 0.364 8.251 8.040 1.00 97.56 113 ILE A CA 1
ATOM 855 C C . ILE A 1 113 ? 1.635 8.734 7.354 1.00 97.56 113 ILE A C 1
ATOM 857 O O . ILE A 1 113 ? 1.796 8.560 6.146 1.00 97.56 113 ILE A O 1
ATOM 861 N N . ASP A 1 114 ? 2.525 9.363 8.113 1.00 96.44 114 ASP A N 1
ATOM 862 C CA . ASP A 1 114 ? 3.825 9.799 7.619 1.00 96.44 114 ASP A CA 1
ATOM 863 C C . ASP A 1 114 ? 4.741 8.594 7.406 1.00 96.44 114 ASP A C 1
ATOM 865 O O . ASP A 1 114 ? 5.043 7.857 8.345 1.00 96.44 114 ASP A O 1
ATOM 869 N N . ILE A 1 115 ? 5.173 8.406 6.162 1.00 94.19 115 ILE A N 1
ATOM 870 C CA . ILE A 1 115 ? 6.064 7.324 5.748 1.00 94.19 115 ILE A CA 1
ATOM 871 C C . ILE A 1 115 ? 7.384 7.854 5.183 1.00 94.19 115 ILE A C 1
ATOM 873 O O . ILE A 1 115 ? 8.076 7.100 4.505 1.00 94.19 115 ILE A O 1
ATOM 877 N N . ALA A 1 116 ? 7.748 9.121 5.425 1.00 91.62 116 ALA A N 1
ATOM 878 C CA . ALA A 1 116 ? 8.969 9.724 4.881 1.00 91.62 116 ALA A CA 1
ATOM 879 C C . ALA A 1 116 ? 10.211 8.855 5.142 1.00 91.62 116 ALA A C 1
ATOM 881 O O . ALA A 1 116 ? 10.925 8.510 4.206 1.00 91.62 116 ALA A O 1
ATOM 882 N N . VAL A 1 117 ? 10.380 8.393 6.386 1.00 88.19 117 VAL A N 1
ATOM 883 C CA . VAL A 1 117 ? 11.511 7.549 6.811 1.00 88.19 117 VAL A CA 1
ATOM 884 C C . VAL A 1 117 ? 11.609 6.245 6.012 1.00 88.19 117 VAL A C 1
ATOM 886 O O . VAL A 1 117 ? 12.707 5.776 5.732 1.00 88.19 117 VAL A O 1
ATOM 889 N N . GLU A 1 118 ? 10.480 5.636 5.649 1.00 86.25 118 GLU A N 1
ATOM 890 C CA . GLU A 1 118 ? 10.463 4.392 4.868 1.00 86.25 118 GLU A CA 1
ATOM 891 C C . GLU A 1 118 ? 10.599 4.669 3.371 1.00 86.25 118 GLU A C 1
ATOM 893 O O . GLU A 1 118 ? 11.293 3.948 2.658 1.00 86.25 118 GLU A O 1
ATOM 898 N N . ALA A 1 119 ? 9.971 5.740 2.890 1.00 85.69 119 ALA A N 1
ATOM 899 C CA . ALA A 1 119 ? 10.023 6.134 1.494 1.00 85.69 119 ALA A CA 1
ATOM 900 C C . ALA A 1 119 ? 11.437 6.572 1.075 1.00 85.69 119 ALA A C 1
ATOM 902 O O . ALA A 1 119 ? 11.839 6.318 -0.057 1.00 85.69 119 ALA A O 1
ATOM 903 N N . ASP A 1 120 ? 12.216 7.161 1.981 1.00 85.12 120 ASP A N 1
ATOM 904 C CA . ASP A 1 120 ? 13.604 7.562 1.723 1.00 85.12 120 ASP A CA 1
ATOM 905 C C . ASP A 1 120 ? 14.566 6.366 1.624 1.00 85.12 120 ASP A C 1
ATOM 907 O O . ASP A 1 120 ? 15.654 6.489 1.062 1.00 85.12 120 ASP A O 1
ATOM 911 N N . LYS A 1 121 ? 14.160 5.179 2.100 1.00 83.50 121 LYS A N 1
ATOM 912 C CA . LYS A 1 121 ? 14.918 3.931 1.900 1.00 83.50 121 LYS A CA 1
ATOM 913 C C . LYS A 1 121 ? 14.769 3.376 0.487 1.00 83.50 121 LYS A C 1
ATOM 915 O O . LYS A 1 121 ? 15.509 2.467 0.117 1.00 83.50 121 LYS A O 1
ATOM 920 N N . ILE A 1 122 ? 13.807 3.874 -0.291 1.00 80.62 122 ILE A N 1
ATOM 921 C CA . ILE A 1 122 ? 13.559 3.396 -1.647 1.00 80.62 122 ILE A CA 1
ATOM 922 C C . ILE A 1 122 ? 14.619 4.014 -2.554 1.00 80.62 122 ILE A C 1
ATOM 924 O O . ILE A 1 122 ? 14.596 5.232 -2.778 1.00 80.62 122 ILE A O 1
ATOM 928 N N . PRO A 1 123 ? 15.549 3.208 -3.098 1.00 74.38 123 PRO A N 1
ATOM 929 C CA . PRO A 1 123 ? 16.518 3.735 -4.032 1.00 74.38 123 PRO A CA 1
ATOM 930 C C . PRO A 1 123 ? 15.749 4.312 -5.212 1.00 74.38 123 PRO A C 1
ATOM 932 O O . PRO A 1 123 ? 14.856 3.667 -5.756 1.00 74.38 123 PRO A O 1
ATOM 935 N N . ASN A 1 124 ? 16.120 5.522 -5.628 1.00 72.44 124 ASN A N 1
ATOM 936 C CA . ASN A 1 124 ? 15.600 6.113 -6.856 1.00 72.44 124 ASN A CA 1
ATOM 937 C C . ASN A 1 124 ? 14.090 6.388 -6.858 1.00 72.44 124 ASN A C 1
ATOM 939 O O . ASN A 1 124 ? 13.448 6.305 -7.904 1.00 72.44 124 ASN A O 1
ATOM 943 N N . ARG A 1 125 ? 13.537 6.725 -5.690 1.00 75.56 125 ARG A N 1
ATOM 944 C CA . ARG A 1 125 ? 12.129 7.079 -5.503 1.00 75.56 125 ARG A CA 1
ATOM 945 C C . ARG A 1 125 ? 11.627 8.070 -6.562 1.00 75.56 125 ARG A C 1
ATOM 947 O O . ARG A 1 125 ? 12.192 9.148 -6.747 1.00 75.56 125 ARG A O 1
ATOM 954 N N . SER A 1 126 ? 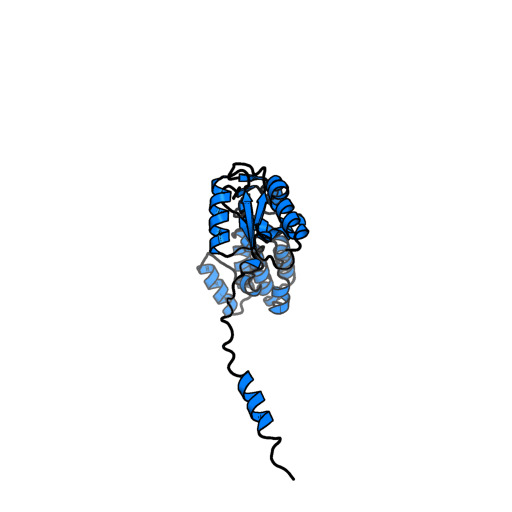10.511 7.713 -7.193 1.00 76.19 126 SER A N 1
ATOM 955 C CA . SER A 1 126 ? 9.780 8.585 -8.113 1.00 76.19 126 SER A CA 1
ATOM 956 C C . SER A 1 126 ? 9.299 9.862 -7.419 1.00 76.19 126 SER A C 1
ATOM 958 O O . SER A 1 126 ? 8.783 9.816 -6.300 1.00 76.19 126 SER A O 1
ATOM 960 N N . GLN A 1 127 ? 9.370 10.995 -8.121 1.00 79.56 127 GLN A N 1
ATOM 961 C CA . GLN A 1 127 ? 8.821 12.277 -7.654 1.00 79.56 127 GLN A CA 1
ATOM 962 C C . GLN A 1 127 ? 7.302 12.242 -7.403 1.00 79.56 127 GLN A C 1
ATOM 964 O O . GLN A 1 127 ? 6.777 13.096 -6.693 1.00 79.56 127 GLN A O 1
ATOM 969 N N . TYR A 1 128 ? 6.591 11.268 -7.982 1.00 81.31 128 TYR A N 1
ATOM 970 C CA . TYR A 1 128 ? 5.143 11.116 -7.828 1.00 81.31 128 TYR A CA 1
ATOM 971 C C . TYR A 1 128 ? 4.752 10.345 -6.558 1.00 81.31 128 TYR A C 1
ATOM 973 O O . TYR A 1 128 ? 3.580 10.341 -6.182 1.00 81.31 128 TYR A O 1
ATOM 981 N N . LEU A 1 129 ? 5.710 9.705 -5.880 1.00 82.75 129 LEU A N 1
ATOM 982 C CA . LEU A 1 129 ? 5.467 9.032 -4.607 1.00 82.75 129 LEU A CA 1
ATOM 983 C C . LEU A 1 129 ? 5.527 10.053 -3.473 1.00 82.75 129 LEU A C 1
ATOM 985 O O . LEU A 1 129 ? 6.591 10.589 -3.163 1.00 82.75 129 LEU A O 1
ATOM 989 N N . THR A 1 130 ? 4.398 10.303 -2.814 1.00 87.38 130 THR A N 1
ATOM 990 C CA . THR A 1 130 ? 4.311 11.222 -1.673 1.00 87.38 130 THR A CA 1
ATOM 991 C C . THR A 1 130 ? 4.706 10.525 -0.363 1.00 87.38 130 THR A C 1
ATOM 993 O O . THR A 1 130 ? 4.528 9.317 -0.222 1.00 87.38 130 THR A O 1
ATOM 996 N N . PRO A 1 131 ? 5.258 11.252 0.629 1.00 90.75 131 PRO A N 1
ATOM 997 C CA . PRO A 1 131 ? 5.683 10.666 1.905 1.00 90.75 131 PRO A CA 1
ATOM 998 C C . PRO A 1 131 ? 4.508 10.438 2.874 1.00 90.75 131 PRO A C 1
ATOM 1000 O O . PRO A 1 131 ? 4.698 10.417 4.086 1.00 90.75 131 PRO A O 1
ATOM 1003 N N . VAL A 1 132 ? 3.279 10.320 2.366 1.00 94.25 132 VAL A N 1
ATOM 1004 C CA . VAL A 1 132 ? 2.068 10.189 3.181 1.00 94.25 132 VAL A CA 1
ATOM 1005 C C . VAL A 1 132 ? 1.225 9.048 2.635 1.00 94.25 13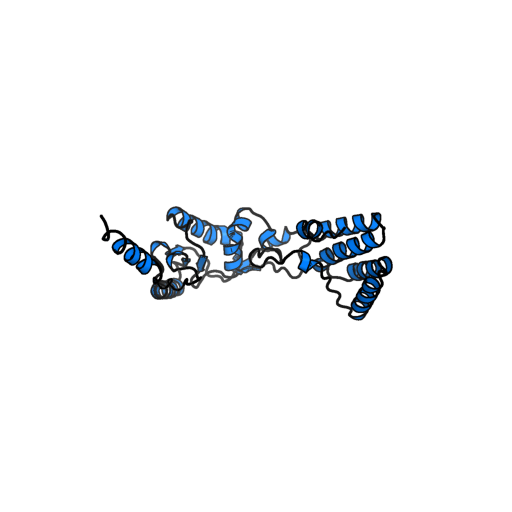2 VAL A C 1
ATOM 1007 O O . VAL A 1 132 ? 0.813 9.075 1.478 1.00 94.25 132 VAL A O 1
ATOM 1010 N N . ALA A 1 133 ? 0.946 8.063 3.481 1.00 94.25 133 ALA A N 1
ATOM 1011 C CA . ALA A 1 133 ? 0.078 6.938 3.172 1.00 94.25 133 ALA A CA 1
ATOM 1012 C C . ALA A 1 133 ? -1.283 7.078 3.868 1.00 94.25 133 ALA A C 1
ATOM 1014 O O . ALA A 1 133 ? -1.416 7.733 4.899 1.00 94.25 133 ALA A O 1
ATOM 1015 N N . SER A 1 134 ? -2.306 6.428 3.316 1.00 95.38 134 SER A N 1
ATOM 1016 C CA . SER A 1 134 ? -3.612 6.305 3.970 1.00 95.38 134 SER A CA 1
ATOM 1017 C C . SER A 1 134 ? -3.593 5.182 5.007 1.00 95.38 134 SER A C 1
ATOM 1019 O O . SER A 1 134 ? -3.038 4.111 4.743 1.00 95.38 134 SER A O 1
ATOM 1021 N N . ILE A 1 135 ? -4.295 5.378 6.129 1.00 96.50 135 ILE A N 1
ATOM 1022 C CA . ILE A 1 135 ? -4.554 4.326 7.125 1.00 96.50 135 ILE A CA 1
ATOM 1023 C C . ILE A 1 135 ? -5.080 3.030 6.484 1.00 96.50 135 ILE A C 1
ATOM 1025 O O . ILE A 1 135 ? -4.592 1.943 6.791 1.00 96.50 135 ILE A O 1
ATOM 1029 N N . ASN A 1 136 ? -6.013 3.128 5.531 1.00 94.19 136 ASN A N 1
ATOM 1030 C CA . ASN A 1 136 ? -6.596 1.958 4.869 1.00 94.19 136 ASN A CA 1
ATOM 1031 C C . ASN A 1 136 ? -5.570 1.235 3.987 1.00 94.19 136 ASN A C 1
ATOM 1033 O O . ASN A 1 136 ? -5.520 0.007 3.985 1.00 94.19 136 ASN A O 1
ATOM 1037 N N . GLY A 1 137 ? -4.723 1.989 3.278 1.00 93.12 137 GLY A N 1
ATOM 1038 C CA . GLY A 1 137 ? -3.659 1.426 2.446 1.00 93.12 137 GLY A CA 1
ATOM 1039 C C . GLY A 1 137 ? -2.633 0.659 3.279 1.00 93.12 137 GLY A C 1
ATOM 1040 O O . GLY A 1 137 ? -2.336 -0.495 2.983 1.00 93.12 137 GLY A O 1
ATOM 1041 N N . LEU A 1 138 ? -2.152 1.251 4.377 1.00 94.69 138 LEU A N 1
ATOM 1042 C CA . LEU A 1 138 ? -1.209 0.567 5.269 1.00 94.69 138 LEU A CA 1
ATOM 1043 C C . LEU A 1 138 ? -1.836 -0.625 5.998 1.00 94.69 138 LEU A C 1
ATOM 1045 O O . LEU A 1 138 ? -1.153 -1.617 6.243 1.00 94.69 138 LEU A O 1
ATOM 1049 N N . THR A 1 139 ? -3.133 -0.560 6.305 1.00 95.94 139 THR A N 1
ATOM 1050 C CA . THR A 1 139 ? -3.870 -1.693 6.883 1.00 95.94 139 THR A CA 1
ATOM 1051 C C . THR A 1 139 ? -3.979 -2.850 5.892 1.00 95.94 139 THR A C 1
ATOM 1053 O O . THR A 1 139 ? -3.764 -4.000 6.265 1.00 95.94 139 THR A O 1
ATOM 1056 N N . TYR A 1 140 ? -4.246 -2.566 4.615 1.00 93.44 140 TYR A N 1
ATOM 1057 C CA . TYR A 1 140 ? -4.234 -3.580 3.558 1.00 93.44 140 TYR A CA 1
ATOM 1058 C C . TYR A 1 140 ? -2.843 -4.218 3.407 1.00 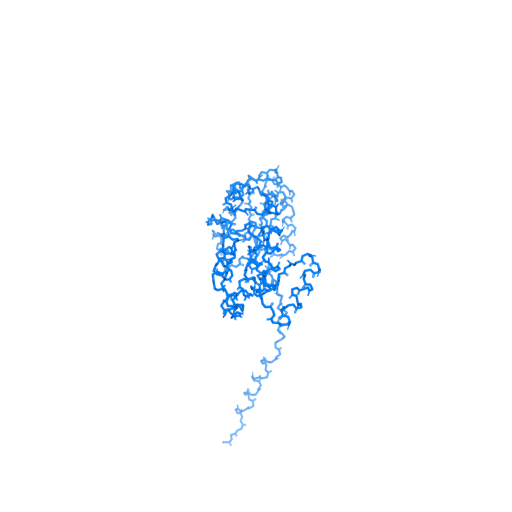93.44 140 TYR A C 1
ATOM 1060 O O . TYR A 1 140 ? -2.709 -5.441 3.378 1.00 93.44 140 TYR A O 1
ATOM 1068 N N . PHE A 1 141 ? -1.792 -3.396 3.409 1.00 93.62 141 PHE A N 1
ATOM 1069 C CA . PHE A 1 141 ? -0.404 -3.839 3.275 1.00 93.62 141 PHE A CA 1
ATOM 1070 C C . PHE A 1 141 ? 0.267 -4.266 4.586 1.00 93.62 141 PHE A C 1
ATOM 1072 O O . PHE A 1 141 ? 1.496 -4.343 4.649 1.00 93.62 141 PHE A O 1
ATOM 1079 N N . TYR A 1 142 ? -0.501 -4.597 5.630 1.00 93.62 142 TYR A N 1
ATOM 1080 C CA . TYR A 1 142 ? 0.053 -4.838 6.965 1.00 93.62 142 TYR A CA 1
ATOM 1081 C C . TYR A 1 142 ? 1.173 -5.887 6.988 1.00 93.62 142 TYR A C 1
ATOM 1083 O O . TYR A 1 142 ? 2.132 -5.743 7.738 1.00 93.62 142 TYR A O 1
ATOM 1091 N N . ARG A 1 143 ? 1.099 -6.928 6.146 1.00 92.38 143 ARG A N 1
ATOM 1092 C CA . ARG A 1 143 ? 2.140 -7.968 6.073 1.00 92.38 143 ARG A CA 1
ATOM 1093 C C . ARG A 1 143 ? 3.486 -7.406 5.625 1.00 92.38 143 ARG A C 1
ATOM 1095 O O . ARG A 1 143 ? 4.494 -7.724 6.243 1.00 92.38 143 ARG A O 1
ATOM 1102 N N . LEU A 1 144 ? 3.482 -6.551 4.600 1.00 91.38 144 LEU A N 1
ATOM 1103 C CA . LEU A 1 144 ? 4.689 -5.888 4.097 1.00 91.38 144 LEU A CA 1
ATOM 1104 C C . LEU A 1 144 ? 5.234 -4.895 5.124 1.00 91.38 144 LEU A C 1
ATOM 1106 O O . LEU A 1 144 ? 6.443 -4.807 5.331 1.00 91.38 144 LEU A O 1
ATOM 1110 N N . LEU A 1 145 ? 4.333 -4.192 5.814 1.00 90.88 145 LEU A N 1
ATOM 1111 C CA . LEU A 1 145 ? 4.708 -3.252 6.859 1.00 90.88 145 LEU A CA 1
ATOM 1112 C C . LEU A 1 145 ? 5.376 -3.951 8.054 1.00 90.88 145 LEU A C 1
ATOM 1114 O O . LEU A 1 145 ? 6.378 -3.455 8.568 1.00 90.88 145 LEU A O 1
ATOM 1118 N N . LEU A 1 146 ? 4.832 -5.092 8.491 1.00 91.06 146 LEU A N 1
ATOM 1119 C CA . LEU A 1 146 ? 5.393 -5.898 9.579 1.00 91.06 146 LEU A CA 1
ATOM 1120 C C . LEU A 1 146 ? 6.704 -6.579 9.177 1.00 91.06 146 LEU A C 1
ATOM 1122 O O . LEU A 1 146 ? 7.588 -6.727 10.015 1.00 91.06 146 LEU A O 1
ATOM 1126 N N . SER A 1 147 ? 6.856 -6.951 7.904 1.00 89.19 147 SER A N 1
ATOM 1127 C CA . SER A 1 147 ? 8.106 -7.500 7.374 1.00 89.19 147 SER A CA 1
ATOM 1128 C C . SER A 1 147 ? 9.146 -6.430 7.022 1.00 89.19 147 SER A C 1
ATOM 1130 O O . SER A 1 147 ? 10.168 -6.774 6.436 1.00 89.19 147 SER A O 1
ATOM 1132 N N . GLN A 1 148 ? 8.879 -5.149 7.312 1.00 84.88 148 GLN A N 1
ATOM 1133 C CA . GLN A 1 148 ? 9.748 -4.008 6.981 1.00 84.88 148 GLN A CA 1
ATOM 1134 C C . GLN A 1 148 ? 10.140 -3.941 5.493 1.00 84.88 148 GLN A C 1
ATOM 1136 O O . GLN A 1 148 ? 11.217 -3.464 5.139 1.00 84.88 148 GLN A O 1
ATOM 1141 N N . SER A 1 149 ? 9.270 -4.431 4.607 1.00 85.19 149 SER A N 1
ATOM 1142 C CA . SER A 1 149 ? 9.503 -4.381 3.166 1.00 85.19 149 SER A CA 1
ATOM 1143 C C . SER A 1 149 ? 8.991 -3.051 2.606 1.00 85.19 149 SER A C 1
ATOM 1145 O O . SER A 1 149 ? 7.829 -2.727 2.843 1.00 85.19 149 SER A O 1
ATOM 1147 N N . PRO A 1 150 ? 9.778 -2.306 1.806 1.00 83.38 150 PRO A N 1
ATOM 1148 C CA . PRO A 1 150 ? 9.319 -1.068 1.173 1.00 83.38 150 PRO A CA 1
ATOM 1149 C C . PRO A 1 150 ? 8.341 -1.302 0.006 1.00 83.38 150 PRO A C 1
ATOM 1151 O O . PRO A 1 150 ? 7.827 -0.344 -0.571 1.00 83.38 150 PRO A O 1
ATOM 1154 N N . ALA A 1 151 ? 8.049 -2.561 -0.347 1.00 82.44 151 ALA A N 1
ATOM 1155 C CA . ALA A 1 151 ? 7.234 -2.921 -1.508 1.00 82.44 151 ALA A CA 1
ATOM 1156 C C . ALA A 1 151 ? 5.800 -2.352 -1.476 1.00 82.44 151 ALA A C 1
ATOM 1158 O O . ALA A 1 151 ? 5.168 -2.245 -2.521 1.00 82.44 151 ALA A O 1
ATOM 1159 N N . TYR A 1 152 ? 5.283 -1.944 -0.310 1.00 86.56 152 TYR A N 1
ATOM 1160 C CA . TYR A 1 152 ? 3.948 -1.340 -0.198 1.00 86.56 152 TYR A CA 1
ATOM 1161 C C . TYR A 1 152 ? 3.866 0.107 -0.715 1.00 86.56 152 TYR A C 1
ATOM 1163 O O . TYR A 1 152 ? 2.765 0.629 -0.867 1.00 86.56 152 TYR A O 1
ATOM 1171 N N . VAL A 1 153 ? 5.002 0.772 -0.952 1.00 85.94 153 VAL A N 1
ATOM 1172 C CA . VAL A 1 153 ? 5.047 2.162 -1.444 1.00 85.94 153 VAL A CA 1
ATOM 1173 C C . VAL A 1 153 ? 5.065 2.218 -2.977 1.00 85.94 153 VAL A C 1
ATOM 1175 O O . VAL A 1 153 ? 4.696 3.232 -3.560 1.00 85.94 153 VAL A O 1
ATOM 1178 N N . GLY A 1 154 ? 5.486 1.140 -3.644 1.00 78.31 154 GLY A N 1
ATOM 1179 C CA . GLY A 1 154 ? 5.633 1.105 -5.099 1.00 78.31 154 GLY A CA 1
ATOM 1180 C C . GLY A 1 154 ? 4.303 1.186 -5.858 1.00 78.31 154 GLY A C 1
ATOM 1181 O O . GLY A 1 154 ? 3.247 0.814 -5.342 1.00 78.31 154 GLY A O 1
ATOM 1182 N N . PHE A 1 155 ? 4.362 1.616 -7.123 1.00 76.19 155 PHE A N 1
ATOM 1183 C CA . PHE A 1 155 ? 3.197 1.648 -8.023 1.00 76.19 155 PHE A CA 1
ATOM 1184 C C . PHE A 1 155 ? 2.611 0.257 -8.292 1.00 76.19 155 PHE A C 1
ATOM 1186 O O . PHE A 1 155 ? 1.405 0.124 -8.492 1.00 76.19 155 PHE A O 1
ATOM 1193 N N . ASP A 1 156 ? 3.449 -0.772 -8.192 1.00 73.50 156 ASP A N 1
ATOM 1194 C CA . ASP A 1 156 ? 3.079 -2.169 -8.425 1.00 73.50 156 ASP A CA 1
ATOM 1195 C C . ASP A 1 156 ? 2.654 -2.899 -7.139 1.00 73.50 156 ASP A C 1
ATOM 1197 O O . ASP A 1 156 ? 2.431 -4.107 -7.137 1.00 73.50 156 ASP A O 1
ATOM 1201 N N . SER A 1 157 ? 2.494 -2.167 -6.029 1.00 80.06 157 SER A N 1
ATOM 1202 C CA . SER A 1 157 ? 2.079 -2.730 -4.738 1.00 80.06 157 SER A CA 1
ATOM 1203 C C . SER A 1 157 ? 0.675 -3.346 -4.778 1.00 80.06 157 SER A C 1
ATOM 1205 O O . SER A 1 157 ? 0.378 -4.283 -4.036 1.00 80.06 157 SER A O 1
ATOM 1207 N N . ASN A 1 158 ? -0.218 -2.854 -5.642 1.00 79.44 158 ASN A N 1
ATOM 1208 C CA . ASN A 1 158 ? -1.587 -3.352 -5.722 1.00 79.44 158 ASN A CA 1
ATOM 1209 C C . ASN A 1 158 ? -1.690 -4.668 -6.514 1.00 79.44 158 ASN A C 1
ATOM 1211 O O . ASN A 1 158 ? -2.073 -4.685 -7.684 1.00 79.44 158 ASN A O 1
ATOM 1215 N N . PHE A 1 159 ? -1.459 -5.787 -5.825 1.00 73.06 159 PHE A N 1
ATOM 1216 C CA . PHE A 1 159 ? -1.579 -7.131 -6.401 1.00 73.06 159 PHE A CA 1
ATOM 1217 C C . PHE A 1 159 ? -2.988 -7.483 -6.906 1.00 73.06 159 PHE A C 1
ATOM 1219 O O . PHE A 1 159 ? -3.123 -8.348 -7.768 1.00 73.06 159 PHE A O 1
ATOM 1226 N N . TYR A 1 160 ? -4.042 -6.834 -6.395 1.00 69.06 160 TYR A N 1
ATOM 1227 C CA . TYR A 1 160 ? -5.412 -7.091 -6.851 1.00 69.06 160 TYR A CA 1
ATOM 1228 C C . TYR A 1 160 ? -5.639 -6.584 -8.281 1.00 69.06 160 TYR A C 1
ATOM 1230 O O . TYR A 1 160 ? -6.335 -7.222 -9.065 1.00 69.06 160 TYR A O 1
ATOM 1238 N N . ALA A 1 161 ? -5.030 -5.449 -8.629 1.00 65.75 161 ALA A N 1
ATOM 1239 C CA . ALA A 1 161 ? -5.101 -4.851 -9.960 1.00 65.75 161 ALA A CA 1
ATOM 1240 C C . ALA A 1 161 ? -3.832 -5.125 -10.785 1.00 65.75 161 ALA A C 1
ATOM 1242 O O . ALA A 1 161 ? -3.474 -4.319 -11.648 1.00 65.75 161 ALA A O 1
ATOM 1243 N N . ALA A 1 162 ? -3.148 -6.244 -10.513 1.00 65.56 162 ALA A N 1
ATOM 1244 C CA . ALA A 1 162 ? -1.953 -6.636 -11.243 1.00 65.56 162 ALA A CA 1
ATOM 1245 C C . ALA A 1 162 ? -2.260 -6.711 -12.744 1.00 65.56 162 ALA A C 1
ATOM 1247 O O . ALA A 1 162 ? -3.167 -7.422 -13.188 1.00 65.56 162 ALA A O 1
ATOM 1248 N N . ARG A 1 163 ? -1.511 -5.947 -13.539 1.00 64.75 163 ARG A N 1
ATOM 1249 C CA . ARG A 1 163 ? -1.625 -5.993 -14.994 1.00 64.75 163 ARG A CA 1
ATOM 1250 C C . ARG A 1 163 ? -0.766 -7.135 -15.533 1.00 64.75 163 ARG A C 1
ATOM 1252 O O . ARG A 1 163 ? 0.327 -7.359 -15.013 1.00 64.75 163 ARG A O 1
ATOM 1259 N N . PRO A 1 164 ? -1.203 -7.840 -16.592 1.00 71.88 164 PRO A N 1
ATOM 1260 C CA . PRO A 1 164 ? -0.322 -8.749 -17.307 1.00 71.88 164 PRO A CA 1
ATOM 1261 C C . PRO A 1 164 ? 0.931 -7.991 -17.735 1.00 71.88 164 PRO A C 1
ATOM 1263 O O . PRO A 1 164 ? 0.823 -6.926 -18.347 1.00 71.88 164 PRO A O 1
ATOM 1266 N N . ALA A 1 165 ? 2.106 -8.537 -17.437 1.00 70.62 165 ALA A N 1
ATOM 1267 C CA . ALA A 1 165 ? 3.371 -7.871 -17.725 1.00 70.62 165 ALA A CA 1
ATOM 1268 C C . ALA A 1 165 ? 3.530 -7.505 -19.215 1.00 70.62 165 ALA A C 1
ATOM 1270 O O . ALA A 1 165 ? 4.107 -6.475 -19.540 1.00 70.62 165 ALA A O 1
ATOM 1271 N N . ALA A 1 166 ? 2.926 -8.282 -20.121 1.00 71.50 166 ALA A N 1
ATOM 1272 C CA . ALA A 1 166 ? 2.868 -7.978 -21.550 1.00 71.50 166 ALA A CA 1
ATOM 1273 C C . ALA A 1 166 ? 2.239 -6.609 -21.863 1.00 71.50 166 ALA A C 1
ATOM 1275 O O . ALA A 1 166 ? 2.680 -5.908 -22.768 1.00 71.50 166 ALA A O 1
ATOM 1276 N N . SER A 1 167 ? 1.243 -6.176 -21.080 1.00 73.19 167 SER A N 1
ATOM 1277 C CA . SER A 1 167 ? 0.618 -4.859 -21.266 1.00 73.19 167 SER A CA 1
ATOM 1278 C C . SER A 1 167 ? 1.574 -3.697 -20.985 1.00 73.19 167 SER A C 1
ATOM 1280 O O . SER A 1 167 ? 1.368 -2.607 -21.518 1.00 73.19 167 SER A O 1
ATOM 1282 N N . LEU A 1 168 ? 2.627 -3.939 -20.194 1.00 73.81 168 LEU A N 1
ATOM 1283 C CA . LEU A 1 168 ? 3.664 -2.958 -19.891 1.00 73.81 168 LEU A CA 1
ATOM 1284 C C . LEU A 1 168 ? 4.639 -2.769 -21.048 1.00 73.81 168 LEU A C 1
ATOM 1286 O O . LEU A 1 168 ? 5.337 -1.769 -21.042 1.00 73.81 168 LEU A O 1
ATOM 1290 N N . LEU A 1 169 ? 4.686 -3.679 -22.029 1.00 76.19 169 LEU A N 1
ATOM 1291 C CA . LEU A 1 169 ? 5.584 -3.614 -23.190 1.00 76.19 169 LEU A CA 1
ATOM 1292 C C . LEU A 1 169 ? 5.075 -2.702 -24.308 1.00 76.19 169 LEU A C 1
ATOM 1294 O O . LEU A 1 169 ? 5.705 -2.626 -25.356 1.00 76.19 169 LEU A O 1
ATOM 1298 N N . ASN A 1 170 ? 3.950 -2.015 -24.106 1.00 77.62 170 ASN A N 1
ATOM 1299 C CA . ASN A 1 170 ? 3.495 -0.968 -25.012 1.00 77.62 170 ASN A CA 1
ATOM 1300 C C . ASN A 1 170 ? 4.179 0.347 -24.613 1.00 77.62 170 ASN A C 1
ATOM 1302 O O . ASN A 1 170 ? 3.742 0.976 -23.644 1.00 77.62 170 ASN A O 1
ATOM 1306 N N . PRO A 1 171 ? 5.259 0.764 -25.302 1.00 72.00 171 PRO A N 1
ATOM 1307 C CA . PRO A 1 171 ? 6.002 1.946 -24.907 1.00 72.00 171 PRO A CA 1
ATOM 1308 C C . PRO A 1 171 ? 5.136 3.193 -25.091 1.00 72.00 171 PRO A C 1
ATOM 1310 O O . PRO A 1 171 ? 4.552 3.413 -26.154 1.00 72.00 171 PRO A O 1
ATOM 1313 N N . PHE A 1 172 ? 5.072 4.035 -24.063 1.00 79.38 172 PHE A N 1
ATOM 1314 C CA . PHE A 1 172 ? 4.512 5.372 -24.205 1.00 79.38 172 PHE A CA 1
ATOM 1315 C C . PHE A 1 172 ? 5.567 6.282 -24.838 1.00 79.38 172 PHE A C 1
ATOM 1317 O O . PHE A 1 172 ? 6.653 6.426 -24.285 1.00 79.38 172 PHE A O 1
ATOM 1324 N N . ILE A 1 173 ? 5.251 6.891 -25.983 1.00 82.88 173 ILE A N 1
ATOM 1325 C CA . ILE A 1 173 ? 6.091 7.894 -26.650 1.00 82.88 173 ILE A CA 1
ATOM 1326 C C . ILE A 1 173 ? 5.234 9.161 -26.834 1.00 82.88 173 ILE A C 1
ATOM 1328 O O . ILE A 1 173 ? 4.278 9.122 -27.607 1.00 82.88 173 ILE A O 1
ATOM 1332 N N . PRO A 1 174 ? 5.527 10.267 -26.121 1.00 82.88 174 PRO A N 1
ATOM 1333 C CA . PRO A 1 174 ? 4.763 11.507 -26.168 1.00 82.88 174 PRO A CA 1
ATOM 1334 C C . PRO A 1 174 ? 4.821 12.170 -27.541 1.00 82.88 174 PRO A C 1
ATOM 1336 O O . PRO A 1 174 ? 3.849 12.787 -27.971 1.00 82.88 174 PRO A O 1
ATOM 1339 N N . ASP A 1 175 ? 5.966 12.065 -28.224 1.00 88.94 175 ASP A N 1
ATOM 1340 C CA . ASP A 1 175 ? 6.136 12.615 -29.563 1.00 88.94 175 ASP A CA 1
ATOM 1341 C C . ASP A 1 175 ? 5.456 11.715 -30.600 1.00 88.94 175 ASP A C 1
ATOM 1343 O O . ASP A 1 175 ? 5.971 10.667 -31.004 1.00 88.94 175 ASP A O 1
ATOM 1347 N N . GLN A 1 176 ? 4.292 12.168 -31.061 1.00 88.19 176 GLN A N 1
ATOM 1348 C CA . GLN A 1 176 ? 3.488 11.461 -32.047 1.00 88.19 176 GLN A CA 1
ATOM 1349 C C . GLN A 1 176 ? 4.246 11.202 -33.359 1.00 88.19 176 GLN A C 1
ATOM 1351 O O . GLN A 1 176 ? 4.081 10.136 -33.949 1.00 88.19 176 GLN A O 1
ATOM 1356 N N . LYS A 1 177 ? 5.124 12.115 -33.801 1.00 91.44 177 LYS A N 1
ATOM 1357 C CA . LYS A 1 177 ? 5.884 11.922 -35.048 1.00 91.44 177 LYS A CA 1
ATOM 1358 C C . LYS A 1 177 ? 6.895 10.791 -34.906 1.00 91.44 177 LYS A C 1
ATOM 1360 O O . LYS A 1 177 ? 7.018 9.963 -35.806 1.00 91.44 177 LYS A O 1
ATOM 1365 N N . LYS A 1 178 ? 7.595 10.726 -33.768 1.00 90.06 178 LYS A N 1
ATOM 1366 C CA . LYS A 1 178 ? 8.519 9.620 -33.473 1.00 90.06 178 LYS A CA 1
ATOM 1367 C C . LYS A 1 178 ? 7.782 8.296 -33.333 1.00 90.06 178 LYS A C 1
ATOM 1369 O O . LYS A 1 178 ? 8.268 7.283 -33.824 1.00 90.06 178 LYS A O 1
ATOM 1374 N N . PHE A 1 179 ? 6.607 8.301 -32.707 1.00 89.75 179 PHE A N 1
ATOM 1375 C CA . PHE A 1 179 ? 5.778 7.104 -32.591 1.00 89.75 179 PHE A CA 1
ATOM 1376 C C . PHE A 1 179 ? 5.316 6.584 -33.962 1.00 89.75 179 PHE A C 1
ATOM 1378 O O . PHE A 1 179 ? 5.376 5.381 -34.232 1.00 89.75 179 PHE A O 1
ATOM 1385 N N . GLU A 1 180 ? 4.899 7.482 -34.856 1.00 91.62 180 GLU A N 1
ATOM 1386 C CA . GLU A 1 180 ? 4.526 7.139 -36.230 1.00 91.62 180 GLU A CA 1
ATOM 1387 C C . GLU A 1 180 ? 5.723 6.592 -37.023 1.00 91.62 180 GLU A C 1
ATOM 1389 O O . GLU A 1 180 ? 5.586 5.552 -37.673 1.00 91.62 180 GLU A O 1
ATOM 1394 N N . ALA A 1 181 ? 6.898 7.223 -36.913 1.00 92.12 181 ALA A N 1
ATOM 1395 C CA . ALA A 1 181 ? 8.135 6.762 -37.547 1.00 92.12 181 ALA A CA 1
ATOM 1396 C C . ALA A 1 181 ? 8.574 5.384 -37.026 1.00 92.12 181 ALA A C 1
ATOM 1398 O O . ALA A 1 181 ? 8.832 4.476 -37.815 1.00 92.12 181 ALA A O 1
ATOM 1399 N N . LEU A 1 182 ? 8.566 5.181 -35.704 1.00 91.81 182 LEU A N 1
ATOM 1400 C CA . LEU A 1 182 ? 8.827 3.884 -35.077 1.00 91.81 182 LEU A CA 1
ATOM 1401 C C . LEU A 1 182 ? 7.881 2.812 -35.631 1.00 91.81 182 LEU A C 1
ATOM 1403 O O . LEU A 1 182 ? 8.317 1.744 -36.056 1.00 91.81 182 LEU A O 1
ATOM 1407 N N . SER A 1 183 ? 6.583 3.118 -35.678 1.00 89.75 183 SER A N 1
ATOM 1408 C CA . SER A 1 183 ? 5.562 2.204 -36.194 1.00 89.75 183 SER A CA 1
ATOM 1409 C C . SER A 1 183 ? 5.759 1.884 -37.679 1.00 89.75 183 SER A C 1
ATOM 1411 O O . SER A 1 183 ? 5.425 0.788 -38.127 1.00 89.75 183 SER A O 1
ATOM 1413 N N . GLN A 1 184 ? 6.264 2.827 -38.478 1.00 93.88 184 GLN A N 1
ATOM 1414 C CA . GLN A 1 184 ? 6.615 2.591 -39.881 1.00 93.88 184 GLN A CA 1
ATOM 1415 C C . GLN A 1 184 ? 7.838 1.677 -40.008 1.00 93.88 184 GLN A C 1
ATOM 1417 O O . GLN A 1 184 ? 7.733 0.652 -40.677 1.00 93.88 184 GLN A O 1
ATOM 1422 N N . HIS A 1 185 ? 8.938 1.973 -39.312 1.00 93.38 185 HIS A N 1
ATOM 1423 C CA . HIS A 1 185 ? 10.145 1.140 -39.338 1.00 93.38 185 HIS A CA 1
ATOM 1424 C C . HIS A 1 185 ? 9.867 -0.296 -38.871 1.00 93.38 185 HIS A C 1
ATOM 1426 O O . HIS A 1 185 ? 10.267 -1.251 -39.532 1.00 93.38 185 HIS A O 1
ATOM 1432 N N . VAL A 1 186 ? 9.089 -0.474 -37.796 1.00 90.19 186 VAL A N 1
ATOM 1433 C CA . VAL A 1 186 ? 8.678 -1.803 -37.308 1.00 90.19 186 VAL A CA 1
ATOM 1434 C C . VAL A 1 186 ? 7.837 -2.556 -38.346 1.00 90.19 186 VAL A C 1
ATOM 1436 O O . VAL A 1 186 ? 8.052 -3.750 -38.549 1.00 90.19 186 VAL A O 1
ATOM 1439 N N . ARG A 1 187 ? 6.908 -1.880 -39.040 1.00 92.25 187 ARG A N 1
ATOM 1440 C CA . ARG A 1 187 ? 6.111 -2.492 -40.124 1.00 92.25 187 ARG A CA 1
ATOM 1441 C C . ARG A 1 187 ? 6.964 -2.883 -41.328 1.00 92.25 187 ARG A C 1
ATOM 1443 O O . ARG A 1 187 ? 6.707 -3.919 -41.933 1.00 92.25 187 ARG A O 1
ATOM 1450 N N . ASN A 1 188 ? 7.979 -2.085 -41.635 1.00 94.25 188 ASN A N 1
ATOM 1451 C CA . ASN A 1 188 ? 8.918 -2.333 -42.726 1.00 94.25 188 ASN A CA 1
ATOM 1452 C C . ASN A 1 188 ? 10.035 -3.322 -42.345 1.00 94.25 188 ASN A C 1
ATOM 1454 O O . ASN A 1 188 ? 10.874 -3.631 -43.185 1.00 94.25 188 ASN A O 1
ATOM 1458 N N . MET A 1 189 ? 10.043 -3.836 -41.107 1.00 91.81 189 MET A N 1
ATOM 1459 C CA . MET A 1 189 ? 11.087 -4.716 -40.561 1.00 91.81 189 MET A CA 1
ATOM 1460 C C . MET A 1 189 ? 12.484 -4.068 -40.509 1.00 91.81 189 MET A C 1
ATOM 1462 O O . MET A 1 189 ? 13.509 -4.746 -40.507 1.00 91.81 189 MET A O 1
ATOM 1466 N N . GLU A 1 190 ? 12.530 -2.740 -40.425 1.00 93.81 190 GLU A N 1
ATOM 1467 C CA . GLU A 1 190 ? 13.744 -1.942 -40.267 1.00 93.81 190 GLU A CA 1
ATOM 1468 C C . GLU A 1 190 ? 14.069 -1.805 -38.772 1.00 93.81 190 GLU A C 1
ATOM 1470 O O . GLU A 1 190 ? 13.723 -0.824 -38.111 1.00 93.81 190 GLU A O 1
ATOM 1475 N N . TRP A 1 191 ? 14.707 -2.831 -38.207 1.00 94.06 191 TRP A N 1
ATOM 1476 C CA . TRP A 1 191 ? 14.871 -2.963 -36.754 1.00 94.06 191 TRP A CA 1
ATOM 1477 C C . TRP A 1 191 ? 15.862 -1.972 -36.136 1.00 94.06 191 TRP A C 1
ATOM 1479 O O . TRP A 1 191 ? 15.610 -1.448 -35.054 1.00 94.06 191 TRP A O 1
ATOM 1489 N N . GLU A 1 192 ? 16.970 -1.683 -36.816 1.00 94.19 192 GLU A N 1
ATOM 1490 C CA . GLU A 1 192 ? 18.017 -0.788 -36.307 1.00 94.19 192 GLU A CA 1
ATOM 1491 C C . GLU A 1 192 ? 17.572 0.688 -36.225 1.00 94.19 192 GLU A C 1
ATOM 1493 O O . GLU A 1 192 ? 17.741 1.296 -35.160 1.00 94.19 192 GLU A O 1
ATOM 1498 N N . PRO A 1 193 ? 16.923 1.274 -37.256 1.00 94.44 193 PRO A N 1
ATOM 1499 C CA . PRO A 1 193 ? 16.325 2.605 -37.139 1.00 94.44 193 PRO A CA 1
ATOM 1500 C C . PRO A 1 193 ? 15.261 2.676 -36.038 1.00 94.44 193 PRO A C 1
ATOM 1502 O O . PRO A 1 193 ? 15.250 3.617 -35.244 1.00 94.44 193 PRO A O 1
ATOM 1505 N N . ALA A 1 194 ? 14.409 1.649 -35.935 1.00 92.88 194 ALA A N 1
ATOM 1506 C CA . ALA A 1 194 ? 13.382 1.568 -34.902 1.00 92.88 194 ALA A CA 1
ATOM 1507 C C . ALA A 1 194 ? 13.985 1.559 -33.483 1.00 92.88 194 ALA A C 1
ATOM 1509 O O . ALA A 1 194 ? 13.542 2.309 -32.612 1.00 92.88 194 ALA A O 1
ATOM 1510 N N . ALA A 1 195 ? 15.026 0.755 -33.254 1.00 92.75 195 ALA A N 1
ATOM 1511 C CA . ALA A 1 195 ? 15.720 0.685 -31.971 1.00 92.75 195 ALA A CA 1
ATOM 1512 C C . ALA A 1 195 ? 16.421 2.008 -31.615 1.00 92.75 195 ALA A C 1
ATOM 1514 O O . ALA A 1 195 ? 16.392 2.442 -30.464 1.00 92.75 195 ALA A O 1
ATOM 1515 N N . THR A 1 196 ? 16.987 2.689 -32.615 1.00 94.44 196 THR A N 1
ATOM 1516 C CA . THR A 1 196 ? 17.658 3.985 -32.435 1.00 94.44 196 THR A CA 1
ATOM 1517 C C . THR A 1 196 ? 16.686 5.073 -31.966 1.00 94.44 196 THR A C 1
ATOM 1519 O O . THR A 1 196 ? 17.022 5.836 -31.062 1.00 94.44 196 THR A O 1
ATOM 1522 N N . ILE A 1 197 ? 15.456 5.105 -32.497 1.00 93.06 197 ILE A N 1
ATOM 1523 C CA . ILE A 1 197 ? 14.413 6.042 -32.039 1.00 93.06 197 ILE A CA 1
ATOM 1524 C C . ILE A 1 197 ? 14.116 5.846 -30.545 1.00 93.06 197 ILE A C 1
ATOM 1526 O O . ILE A 1 197 ? 13.993 6.825 -29.806 1.00 93.06 197 ILE A O 1
ATOM 1530 N N . LEU A 1 198 ? 14.023 4.595 -30.081 1.00 91.69 198 LEU A N 1
ATOM 1531 C CA . LEU A 1 198 ? 13.798 4.310 -28.661 1.00 91.69 198 LEU A CA 1
ATOM 1532 C C . LEU A 1 198 ? 14.989 4.728 -27.794 1.00 91.69 198 LEU A C 1
ATOM 1534 O O . LEU A 1 198 ? 14.782 5.316 -26.736 1.00 91.69 198 LEU A O 1
ATOM 1538 N N . ASP A 1 199 ? 16.220 4.491 -28.248 1.00 92.75 199 ASP A N 1
ATOM 1539 C CA . ASP A 1 199 ? 17.436 4.918 -27.542 1.00 92.75 199 ASP A CA 1
ATOM 1540 C C . ASP A 1 199 ? 17.522 6.440 -27.380 1.00 92.75 199 ASP A C 1
ATOM 1542 O O . ASP A 1 199 ? 18.003 6.939 -26.358 1.00 92.75 199 ASP A O 1
ATOM 1546 N N . GLU A 1 200 ? 17.048 7.198 -28.367 1.00 92.12 200 GLU A N 1
ATOM 1547 C CA . GLU A 1 200 ? 16.924 8.648 -28.252 1.00 92.12 200 GLU A CA 1
ATOM 1548 C C . GLU A 1 200 ? 15.834 9.047 -27.260 1.00 92.12 200 GLU A C 1
ATOM 1550 O O . GLU A 1 200 ? 16.059 9.928 -26.428 1.00 92.12 200 GLU A O 1
ATOM 1555 N N . GLU A 1 201 ? 14.679 8.385 -27.302 1.00 90.69 201 GLU A N 1
ATOM 1556 C CA . GLU A 1 201 ? 13.551 8.701 -26.426 1.00 90.69 201 GLU A CA 1
ATOM 1557 C C . GLU A 1 201 ? 13.848 8.393 -24.951 1.00 90.69 201 GLU A C 1
ATOM 1559 O O . GLU A 1 201 ? 13.513 9.180 -24.064 1.00 90.69 201 GLU A O 1
ATOM 1564 N N . ILE A 1 202 ? 14.578 7.309 -24.679 1.00 91.00 202 ILE A N 1
ATOM 1565 C CA . ILE A 1 202 ? 15.048 6.935 -23.338 1.00 91.00 202 ILE A CA 1
ATOM 1566 C C . ILE A 1 202 ? 15.820 8.080 -22.665 1.00 91.00 202 ILE A C 1
ATOM 1568 O O . ILE A 1 202 ? 15.699 8.275 -21.452 1.00 91.00 202 ILE A O 1
ATOM 1572 N N . LYS A 1 203 ? 16.601 8.857 -23.429 1.00 90.00 203 LYS A N 1
ATOM 1573 C CA . LYS A 1 203 ? 17.402 9.972 -22.890 1.00 90.00 203 LYS A CA 1
ATOM 1574 C C . LYS A 1 203 ? 16.526 11.110 -22.371 1.00 90.00 203 LYS A C 1
ATOM 1576 O O . LYS A 1 203 ? 16.894 11.757 -21.391 1.00 90.00 203 LYS A O 1
ATOM 1581 N N . VAL A 1 204 ? 15.385 11.343 -23.017 1.00 89.00 204 VAL A N 1
ATOM 1582 C CA . VAL A 1 204 ? 14.472 12.458 -22.715 1.00 89.00 204 VAL A CA 1
ATOM 1583 C C . VAL A 1 204 ? 13.403 12.069 -21.696 1.00 89.00 204 VAL A C 1
ATOM 1585 O O . VAL A 1 204 ? 12.897 12.917 -20.965 1.00 89.00 204 VAL A O 1
ATOM 1588 N N . MET A 1 205 ? 13.077 10.782 -21.618 1.00 84.12 205 MET A N 1
ATOM 1589 C CA . MET A 1 205 ? 12.003 10.269 -20.779 1.00 84.12 205 MET A CA 1
ATOM 1590 C C . MET A 1 205 ? 12.250 10.426 -19.278 1.00 84.12 205 MET A C 1
ATOM 1592 O O . MET A 1 205 ? 13.388 10.262 -18.824 1.00 84.12 205 MET A O 1
ATOM 1596 N N . PRO A 1 206 ? 11.199 10.651 -18.464 1.00 81.12 206 PRO A N 1
ATOM 1597 C CA . PRO A 1 206 ? 11.287 10.506 -17.019 1.00 81.12 206 PRO A CA 1
ATOM 1598 C C . PRO A 1 206 ? 11.766 9.106 -16.657 1.00 81.12 206 PRO A C 1
ATOM 1600 O O . PRO A 1 206 ? 11.363 8.120 -17.273 1.00 81.12 206 PRO A O 1
ATOM 1603 N N . ARG A 1 207 ? 12.621 9.025 -15.638 1.00 74.88 207 ARG A N 1
ATOM 1604 C CA . ARG A 1 207 ? 13.281 7.786 -15.224 1.00 74.88 207 ARG A CA 1
ATOM 1605 C C . ARG A 1 207 ? 12.313 6.614 -15.036 1.00 74.88 207 ARG A C 1
ATOM 1607 O O . ARG A 1 207 ? 12.602 5.520 -15.509 1.00 74.88 207 ARG A O 1
ATOM 1614 N N . ASP A 1 208 ? 11.175 6.873 -14.403 1.00 70.25 208 ASP A N 1
ATOM 1615 C CA . ASP A 1 208 ? 10.180 5.861 -14.030 1.00 70.25 208 ASP A CA 1
ATOM 1616 C C . ASP A 1 208 ? 9.547 5.159 -15.244 1.00 70.25 208 ASP A C 1
ATOM 1618 O O . ASP A 1 208 ? 9.030 4.055 -15.126 1.00 70.25 208 ASP A O 1
ATOM 1622 N N . LEU A 1 209 ? 9.609 5.778 -16.429 1.00 74.81 209 LEU A N 1
ATOM 1623 C CA . LEU A 1 209 ? 9.051 5.238 -17.672 1.00 74.81 209 LEU A CA 1
ATOM 1624 C C . LEU A 1 209 ? 10.109 4.564 -18.559 1.00 74.81 209 LEU A C 1
ATOM 1626 O O . LEU A 1 209 ? 9.780 4.004 -19.605 1.00 74.81 209 LEU A O 1
ATOM 1630 N N . ARG A 1 210 ? 11.390 4.604 -18.164 1.00 86.00 210 ARG A N 1
ATOM 1631 C CA . ARG A 1 210 ? 12.492 4.089 -18.991 1.00 86.00 210 ARG A CA 1
ATOM 1632 C C . ARG A 1 210 ? 12.604 2.571 -18.963 1.00 86.00 210 ARG A C 1
ATOM 1634 O O . ARG A 1 210 ? 13.025 2.004 -19.963 1.00 86.00 210 ARG A O 1
ATOM 1641 N N . ALA A 1 211 ? 12.226 1.918 -17.861 1.00 85.44 211 ALA A N 1
ATOM 1642 C CA . ALA A 1 211 ? 12.378 0.469 -17.690 1.00 85.44 211 ALA A CA 1
ATOM 1643 C C . ALA A 1 211 ? 11.723 -0.320 -18.838 1.00 85.44 211 ALA A C 1
ATOM 1645 O O . ALA A 1 211 ? 12.380 -1.135 -19.481 1.00 85.44 211 ALA A O 1
ATOM 1646 N N . THR A 1 212 ? 10.472 0.006 -19.175 1.00 85.75 212 THR A N 1
ATOM 1647 C CA . THR A 1 212 ? 9.780 -0.557 -20.343 1.00 85.75 212 THR A CA 1
ATOM 1648 C C . THR A 1 212 ? 10.520 -0.268 -21.646 1.00 85.75 212 THR A C 1
ATOM 1650 O O . THR A 1 212 ? 10.709 -1.168 -22.461 1.00 85.75 212 THR A O 1
ATOM 1653 N N . LEU A 1 213 ? 10.924 0.988 -21.866 1.00 89.56 213 LEU A N 1
ATOM 1654 C CA . LEU A 1 213 ? 11.564 1.402 -23.116 1.00 89.56 213 LEU A CA 1
ATOM 1655 C C . LEU A 1 213 ? 12.877 0.654 -23.347 1.00 89.56 213 LEU A C 1
ATOM 1657 O O . LEU A 1 213 ? 13.141 0.247 -24.474 1.00 89.56 213 LEU A O 1
ATOM 1661 N N . PHE A 1 214 ? 13.654 0.410 -22.290 1.00 91.75 214 PHE A N 1
ATOM 1662 C CA . PHE A 1 214 ? 14.860 -0.408 -22.358 1.00 91.75 214 PHE A CA 1
ATOM 1663 C C . PHE A 1 214 ? 14.562 -1.836 -22.828 1.00 91.75 214 PHE A C 1
ATOM 1665 O O . PHE A 1 214 ? 15.260 -2.342 -23.704 1.00 91.75 214 PHE A O 1
ATOM 1672 N N . VAL A 1 215 ? 13.505 -2.472 -22.313 1.00 90.62 215 VAL A N 1
ATOM 1673 C CA . VAL A 1 215 ? 13.120 -3.833 -22.726 1.00 90.62 215 VAL A CA 1
ATOM 1674 C C . VAL A 1 215 ? 12.670 -3.869 -24.185 1.00 90.62 215 VAL A C 1
ATOM 1676 O O . VAL A 1 215 ? 13.103 -4.739 -24.938 1.00 90.62 215 VAL A O 1
ATOM 1679 N N . VAL A 1 216 ? 11.848 -2.911 -24.620 1.00 90.31 216 VAL A N 1
ATOM 1680 C CA . VAL A 1 216 ? 11.390 -2.847 -26.019 1.00 90.31 216 VAL A CA 1
ATOM 1681 C C . VAL A 1 216 ? 12.558 -2.533 -26.964 1.00 90.31 216 VAL A C 1
ATOM 1683 O O . VAL A 1 216 ? 12.681 -3.154 -28.018 1.00 90.31 216 VAL A O 1
ATOM 1686 N N . ALA A 1 217 ? 13.472 -1.638 -26.579 1.00 92.69 217 ALA A N 1
ATOM 1687 C CA . ALA A 1 217 ? 14.689 -1.365 -27.343 1.00 92.69 217 ALA A CA 1
ATOM 1688 C C . ALA A 1 217 ? 15.577 -2.612 -27.457 1.00 92.69 217 ALA A C 1
ATOM 1690 O O . ALA A 1 217 ? 16.061 -2.916 -28.546 1.00 92.69 217 ALA A O 1
ATOM 1691 N N . ALA A 1 218 ? 15.737 -3.378 -26.371 1.00 92.81 218 ALA A N 1
ATOM 1692 C CA . ALA A 1 218 ? 16.479 -4.636 -26.383 1.00 92.81 218 ALA A CA 1
ATOM 1693 C C . ALA A 1 218 ? 15.895 -5.637 -27.396 1.00 92.81 218 ALA A C 1
ATOM 1695 O O . ALA A 1 218 ? 16.647 -6.279 -28.122 1.00 92.81 218 ALA A O 1
ATOM 1696 N N . GLN A 1 219 ? 14.568 -5.734 -27.512 1.00 90.19 219 GLN A N 1
ATOM 1697 C CA . GLN A 1 219 ? 13.920 -6.601 -28.507 1.00 90.19 219 GLN A CA 1
ATOM 1698 C C . GLN A 1 219 ? 14.229 -6.172 -29.939 1.00 90.19 219 GLN A C 1
ATOM 1700 O O . GLN A 1 219 ? 14.531 -7.005 -30.792 1.00 90.19 219 GLN A O 1
ATOM 1705 N N . LEU A 1 220 ? 14.155 -4.870 -30.223 1.00 92.19 220 LEU A N 1
ATOM 1706 C CA . LEU A 1 220 ? 14.455 -4.356 -31.558 1.00 92.19 220 LEU A CA 1
ATOM 1707 C C . LEU A 1 220 ? 15.936 -4.559 -31.905 1.00 92.19 220 LEU A C 1
ATOM 1709 O O . LEU A 1 220 ? 16.244 -4.996 -33.012 1.00 92.19 220 LEU A O 1
ATOM 1713 N N . TRP A 1 221 ? 16.846 -4.352 -30.948 1.00 94.62 221 TRP A N 1
ATOM 1714 C CA . TRP A 1 221 ? 18.270 -4.649 -31.128 1.00 94.62 221 TRP A CA 1
ATOM 1715 C C . TRP A 1 221 ? 18.555 -6.145 -31.307 1.00 94.62 221 TRP A C 1
ATOM 1717 O O . TRP A 1 221 ? 19.437 -6.504 -32.091 1.00 94.62 221 TRP A O 1
ATOM 1727 N N . ALA A 1 222 ? 17.783 -7.023 -30.660 1.00 92.25 222 ALA A N 1
ATOM 1728 C CA . ALA A 1 222 ? 17.876 -8.465 -30.868 1.00 92.25 222 ALA A CA 1
ATOM 1729 C C . ALA A 1 222 ? 17.462 -8.843 -32.296 1.00 92.25 222 ALA A C 1
ATOM 1731 O O . ALA A 1 222 ? 18.196 -9.553 -32.980 1.00 92.25 222 ALA A O 1
ATOM 1732 N N . LYS A 1 223 ? 16.352 -8.283 -32.800 1.00 91.81 223 LYS A N 1
ATOM 1733 C CA . LYS A 1 223 ? 15.919 -8.461 -34.200 1.00 91.81 223 LYS A CA 1
ATOM 1734 C C . LYS A 1 223 ? 16.905 -7.877 -35.215 1.00 91.81 223 LYS A C 1
ATOM 1736 O O . LYS A 1 223 ? 16.995 -8.374 -36.334 1.00 91.81 223 LYS A O 1
ATOM 1741 N N . ALA A 1 224 ? 17.658 -6.849 -34.825 1.00 92.88 224 ALA A N 1
ATOM 1742 C CA . ALA A 1 224 ? 18.744 -6.268 -35.612 1.00 92.88 224 ALA A CA 1
ATOM 1743 C C . ALA A 1 224 ? 20.074 -7.050 -35.515 1.00 92.88 224 ALA A C 1
ATOM 1745 O O . ALA A 1 224 ? 21.065 -6.614 -36.097 1.00 92.88 224 ALA A O 1
ATOM 1746 N N . ASN A 1 225 ? 20.123 -8.180 -34.794 1.00 93.19 225 ASN A N 1
ATOM 1747 C CA . ASN A 1 225 ? 21.330 -8.982 -34.551 1.00 93.19 225 ASN A CA 1
ATOM 1748 C C . ASN A 1 225 ? 22.488 -8.208 -33.884 1.00 93.19 225 ASN A C 1
ATOM 1750 O O . ASN A 1 225 ? 23.654 -8.447 -34.196 1.00 93.19 225 ASN A O 1
ATOM 1754 N N . GLN A 1 226 ? 22.192 -7.295 -32.949 1.00 93.75 226 GLN A N 1
ATOM 1755 C CA . GLN A 1 226 ? 23.207 -6.535 -32.197 1.00 93.75 226 GLN A CA 1
ATOM 1756 C C . GLN A 1 226 ? 23.244 -6.945 -30.709 1.00 93.75 226 GLN A C 1
ATOM 1758 O O . GLN A 1 226 ? 22.741 -6.208 -29.858 1.00 93.75 226 GLN A O 1
ATOM 1763 N N . PRO A 1 227 ? 23.837 -8.106 -30.359 1.00 92.06 227 PRO A N 1
ATOM 1764 C CA . PRO A 1 227 ? 23.724 -8.707 -29.024 1.00 92.06 227 PRO A CA 1
ATOM 1765 C C . PRO A 1 227 ? 24.339 -7.864 -27.899 1.00 92.06 227 PRO A C 1
ATOM 1767 O O . PRO A 1 227 ? 23.819 -7.867 -26.786 1.00 92.06 227 PRO A O 1
ATOM 1770 N N . GLU A 1 228 ? 25.400 -7.102 -28.175 1.00 94.12 228 GLU A N 1
ATOM 1771 C CA . GLU A 1 228 ? 26.018 -6.219 -27.175 1.00 94.12 228 GLU A CA 1
ATOM 1772 C C . GLU A 1 228 ? 25.039 -5.141 -26.692 1.00 94.12 228 GLU A C 1
ATOM 1774 O O . GLU A 1 228 ? 24.897 -4.918 -25.490 1.00 94.12 228 GLU A O 1
ATOM 1779 N N . LYS A 1 229 ? 24.281 -4.536 -27.617 1.00 93.69 229 LYS A N 1
ATOM 1780 C CA . LYS A 1 229 ? 23.258 -3.539 -27.277 1.00 93.69 229 LYS A CA 1
ATOM 1781 C C . LYS A 1 229 ? 22.074 -4.156 -26.538 1.00 93.69 229 LYS A C 1
ATOM 1783 O O . LYS A 1 229 ? 21.483 -3.496 -25.690 1.00 93.69 229 LYS A O 1
ATOM 1788 N N . VAL A 1 230 ? 21.728 -5.411 -26.832 1.00 93.00 230 VAL A N 1
ATOM 1789 C CA . VAL A 1 230 ? 20.663 -6.129 -26.112 1.00 93.00 230 VAL A CA 1
ATOM 1790 C C . VAL A 1 230 ? 21.016 -6.261 -24.634 1.00 93.00 230 VAL A C 1
ATOM 1792 O O . VAL A 1 230 ? 20.204 -5.904 -23.783 1.00 93.00 230 VAL A O 1
ATOM 1795 N N . LEU A 1 231 ? 22.228 -6.737 -24.333 1.00 92.06 231 LEU A N 1
ATOM 1796 C CA . LEU A 1 231 ? 22.686 -6.928 -22.956 1.00 92.06 231 LEU A CA 1
ATOM 1797 C C . LEU A 1 231 ? 22.738 -5.603 -22.192 1.00 92.06 231 LEU A C 1
ATOM 1799 O O . LEU A 1 231 ? 22.177 -5.518 -21.103 1.00 92.06 231 LEU A O 1
ATOM 1803 N N . ASP A 1 232 ? 23.306 -4.560 -22.800 1.00 94.06 232 ASP A N 1
ATOM 1804 C CA . ASP A 1 232 ? 23.386 -3.215 -22.211 1.00 94.06 232 ASP A CA 1
ATOM 1805 C C . ASP A 1 232 ? 21.992 -2.649 -21.865 1.00 94.06 232 ASP A C 1
ATOM 1807 O O . ASP A 1 232 ? 21.756 -2.083 -20.792 1.00 94.06 232 ASP A O 1
ATOM 1811 N N . ARG A 1 233 ? 21.007 -2.851 -22.751 1.00 93.06 233 ARG A N 1
ATOM 1812 C CA . ARG A 1 233 ? 19.624 -2.412 -22.513 1.00 93.06 233 ARG A CA 1
ATOM 1813 C C . ARG A 1 233 ? 18.917 -3.246 -21.450 1.00 93.06 233 ARG A C 1
ATOM 1815 O O . ARG A 1 233 ? 18.204 -2.670 -20.635 1.00 93.06 233 ARG A O 1
ATOM 1822 N N . LEU A 1 234 ? 19.116 -4.561 -21.412 1.00 90.69 234 LEU A N 1
ATOM 1823 C CA . LEU A 1 234 ? 18.525 -5.410 -20.374 1.00 90.69 234 LEU A CA 1
ATOM 1824 C C . LEU A 1 234 ? 19.109 -5.122 -18.987 1.00 90.69 234 LEU A C 1
ATOM 1826 O O . LEU A 1 234 ? 18.358 -5.063 -18.014 1.00 90.69 234 LEU A O 1
ATOM 1830 N N . GLU A 1 235 ? 20.416 -4.878 -18.896 1.00 89.69 235 GLU A N 1
ATOM 1831 C CA . GLU A 1 235 ? 21.057 -4.437 -17.656 1.00 89.69 235 GLU A CA 1
ATOM 1832 C C . GLU A 1 235 ? 20.482 -3.090 -17.200 1.00 89.69 235 GLU A C 1
ATOM 1834 O O . GLU A 1 235 ? 20.045 -2.946 -16.056 1.00 89.69 235 GLU A O 1
ATOM 1839 N N . SER A 1 236 ? 20.368 -2.132 -18.122 1.00 90.69 236 SER A N 1
ATOM 1840 C CA . SER A 1 236 ? 19.745 -0.834 -17.848 1.00 90.69 236 SER A CA 1
ATOM 1841 C C . SER A 1 236 ? 18.279 -0.961 -17.412 1.00 90.69 236 SER A C 1
ATOM 1843 O O . SER A 1 236 ? 17.842 -0.233 -16.521 1.00 90.69 236 SER A O 1
ATOM 1845 N N . ALA A 1 237 ? 17.518 -1.895 -17.994 1.00 88.94 237 ALA A N 1
ATOM 1846 C CA . ALA A 1 237 ? 16.140 -2.175 -17.596 1.00 88.94 237 ALA A CA 1
ATOM 1847 C C . ALA A 1 237 ? 16.064 -2.702 -16.157 1.00 88.94 237 ALA A C 1
ATOM 1849 O O . ALA A 1 237 ? 15.261 -2.205 -15.367 1.00 88.94 237 ALA A O 1
ATOM 1850 N N . ALA A 1 238 ? 16.922 -3.663 -15.801 1.00 84.44 238 ALA A N 1
ATOM 1851 C CA . ALA A 1 238 ? 16.989 -4.215 -14.451 1.00 84.44 238 ALA A CA 1
ATOM 1852 C C . ALA A 1 238 ? 17.365 -3.134 -13.423 1.00 84.44 238 ALA A C 1
ATOM 1854 O O . ALA A 1 238 ? 16.696 -2.987 -12.402 1.00 84.44 238 ALA A O 1
ATOM 1855 N N . LEU A 1 239 ? 18.365 -2.300 -13.729 1.00 82.62 239 LEU A N 1
ATOM 1856 C CA . LEU A 1 239 ? 18.760 -1.163 -12.886 1.00 82.62 239 LEU A CA 1
ATOM 1857 C C . LEU A 1 239 ? 17.674 -0.078 -12.782 1.00 82.62 239 LEU A C 1
ATOM 1859 O O . LEU A 1 239 ? 17.611 0.657 -11.792 1.00 82.62 239 LEU A O 1
ATOM 1863 N N . ALA A 1 240 ? 16.816 0.036 -13.796 1.00 79.75 240 ALA A N 1
ATOM 1864 C CA . ALA A 1 240 ? 15.654 0.918 -13.792 1.00 79.75 240 ALA A CA 1
ATOM 1865 C C . ALA A 1 240 ? 14.433 0.324 -13.061 1.00 79.75 240 ALA A C 1
ATOM 1867 O O . ALA A 1 240 ? 13.417 1.010 -12.973 1.00 79.75 240 ALA A O 1
ATOM 1868 N N . GLY A 1 241 ? 14.530 -0.894 -12.513 1.00 76.06 241 GLY A N 1
ATOM 1869 C CA . GLY A 1 241 ? 13.473 -1.532 -11.721 1.00 76.06 241 GLY A CA 1
ATOM 1870 C C . GLY A 1 241 ? 12.557 -2.472 -12.508 1.00 76.06 241 GLY A C 1
ATOM 1871 O O . GLY A 1 241 ? 11.439 -2.733 -12.076 1.00 76.06 241 GLY A O 1
ATOM 1872 N N . TRP A 1 242 ? 12.981 -2.974 -13.673 1.00 81.44 242 TRP A N 1
ATOM 1873 C CA . TRP A 1 242 ? 12.222 -4.009 -14.377 1.00 81.44 242 TRP A CA 1
ATOM 1874 C C . TRP A 1 242 ? 12.330 -5.364 -13.662 1.00 81.44 242 TRP A C 1
ATOM 1876 O O . TRP A 1 242 ? 13.392 -5.983 -13.654 1.00 81.44 242 TRP A O 1
ATOM 1886 N N . GLU A 1 243 ? 11.212 -5.862 -13.129 1.00 78.25 243 GLU A N 1
ATOM 1887 C CA . GLU A 1 243 ? 11.153 -7.128 -12.371 1.00 78.25 243 GLU A CA 1
ATOM 1888 C C . GLU A 1 243 ? 10.306 -8.218 -13.059 1.00 78.25 243 GLU A C 1
ATOM 1890 O O . GLU A 1 243 ? 10.190 -9.350 -12.584 1.00 78.25 243 GLU A O 1
ATOM 1895 N N . TYR A 1 244 ? 9.723 -7.914 -14.220 1.00 78.75 244 TYR A N 1
ATOM 1896 C CA . TYR A 1 244 ? 8.753 -8.780 -14.886 1.00 78.75 244 TYR A CA 1
ATOM 1897 C C . TYR A 1 244 ? 9.408 -9.857 -15.755 1.00 78.75 244 TYR A C 1
ATOM 1899 O O . TYR A 1 244 ? 9.333 -9.828 -16.987 1.00 78.75 244 TYR A O 1
ATOM 1907 N N . ARG A 1 245 ? 10.021 -10.851 -15.110 1.00 76.38 245 ARG A N 1
ATOM 1908 C CA . ARG A 1 245 ? 10.603 -12.021 -15.790 1.00 76.38 245 ARG A CA 1
ATOM 1909 C C . ARG A 1 245 ? 9.593 -12.741 -16.689 1.00 76.38 245 ARG A C 1
ATOM 1911 O O . ARG A 1 245 ? 9.913 -13.077 -17.825 1.00 76.38 245 ARG A O 1
ATOM 1918 N N . ASP A 1 246 ? 8.364 -12.902 -16.203 1.00 72.56 246 ASP A N 1
ATOM 1919 C CA . ASP A 1 246 ? 7.275 -13.563 -16.926 1.00 72.56 246 ASP A CA 1
ATOM 1920 C C . ASP A 1 246 ? 6.984 -12.929 -18.290 1.00 72.56 246 ASP A C 1
ATOM 1922 O O . ASP A 1 246 ? 6.656 -13.653 -19.227 1.00 72.56 246 ASP A O 1
ATOM 1926 N N . ALA A 1 247 ? 7.112 -11.602 -18.421 1.00 75.31 247 ALA A N 1
ATOM 1927 C CA . ALA A 1 247 ? 6.945 -10.939 -19.714 1.00 75.31 247 ALA A CA 1
ATOM 1928 C C . ALA A 1 247 ? 8.013 -11.401 -20.703 1.00 75.31 247 ALA A C 1
ATOM 1930 O O . ALA A 1 247 ? 7.688 -11.691 -21.844 1.00 75.31 247 ALA A O 1
ATOM 1931 N N . ILE A 1 248 ? 9.265 -11.524 -20.266 1.00 75.06 248 ILE A N 1
ATOM 1932 C CA . ILE A 1 248 ? 10.375 -11.939 -21.128 1.00 75.06 248 ILE A CA 1
ATOM 1933 C C . ILE A 1 248 ? 10.206 -13.391 -21.585 1.00 75.06 248 ILE A C 1
ATOM 1935 O O . ILE A 1 248 ? 10.348 -13.684 -22.772 1.00 75.06 248 ILE A O 1
ATOM 1939 N N . GLU A 1 249 ? 9.858 -14.288 -20.662 1.00 75.50 249 GLU A N 1
ATOM 1940 C CA . GLU A 1 249 ? 9.775 -15.724 -20.943 1.00 75.50 249 GLU A CA 1
ATOM 1941 C C . GLU A 1 249 ? 8.510 -16.125 -21.713 1.00 75.50 249 GLU A C 1
ATOM 1943 O O . GLU A 1 249 ? 8.586 -16.930 -22.643 1.00 75.50 249 GLU A O 1
ATOM 1948 N N . LYS A 1 250 ? 7.337 -15.586 -21.346 1.00 67.94 250 LYS A N 1
ATOM 1949 C CA . LYS A 1 250 ? 6.052 -16.007 -21.937 1.00 67.94 250 LYS A CA 1
ATOM 1950 C C . LYS A 1 250 ? 5.809 -15.407 -23.314 1.00 67.94 250 LYS A C 1
ATOM 1952 O O . LYS A 1 250 ? 5.296 -16.103 -24.186 1.00 67.94 250 LYS A O 1
ATOM 1957 N N . GLU A 1 251 ? 6.197 -14.151 -23.519 1.00 63.81 251 GLU A N 1
ATOM 1958 C CA . GLU A 1 251 ? 6.003 -13.461 -24.800 1.00 63.81 251 GLU A CA 1
ATOM 1959 C C . GLU A 1 251 ? 7.082 -13.828 -25.834 1.00 63.81 251 GLU A C 1
ATOM 1961 O O . GLU A 1 251 ? 7.029 -13.338 -26.959 1.00 63.81 251 GLU A O 1
ATOM 1966 N N . LYS A 1 252 ? 8.046 -14.704 -25.483 1.00 60.09 252 LYS A N 1
ATOM 1967 C CA . LYS A 1 252 ? 9.177 -15.105 -26.345 1.00 60.09 252 LYS A CA 1
ATOM 1968 C C . LYS A 1 252 ? 9.816 -13.888 -27.015 1.00 60.09 252 LYS A C 1
ATOM 1970 O O . LYS A 1 252 ? 9.932 -13.810 -28.236 1.00 60.09 252 LYS A O 1
ATOM 1975 N N . LEU A 1 253 ? 10.149 -12.895 -26.193 1.00 59.16 253 LEU A N 1
ATOM 1976 C CA . LEU A 1 253 ? 10.581 -11.576 -26.666 1.00 59.16 253 LEU A CA 1
ATOM 1977 C C . LEU A 1 253 ? 11.956 -11.600 -27.346 1.00 59.16 253 LEU A C 1
ATOM 1979 O O . LEU A 1 253 ? 12.333 -10.611 -27.975 1.00 59.16 253 LEU A O 1
ATOM 1983 N N . PHE A 1 254 ? 12.659 -12.728 -27.242 1.00 56.91 254 PHE A N 1
ATOM 1984 C CA . PHE A 1 254 ? 13.951 -13.017 -27.846 1.00 56.91 254 PHE A CA 1
ATOM 1985 C C . PHE A 1 254 ? 13.905 -14.368 -28.562 1.00 56.91 254 PHE A C 1
ATOM 1987 O O . PHE A 1 254 ? 13.293 -15.310 -28.000 1.00 56.91 254 PHE A O 1
#

pLDDT: mean 85.27, std 14.68, range [42.72, 98.56]

Radius of gyration: 28.01 Å; chains: 1; bounding box: 69×75×67 Å

Sequence (254 aa):
MGKSLTQSITILFLSLVLHPAPSTNAGAGPSQWAVVVNADSIPSRTVANHFCKLRNIPANNIIVLSGIPNTDRITIEEFRSLLLLPILQQIESRKLSGHIQGIAYSVDFPTSIDIAVEADKIPNRSQYLTPVASINGLTYFYRLLLSQSPAYVGFDSNFYAARPAASLLNPFIPDQKKFEALSQHVRNMEWEPAATILDEEIKVMPRDLRATLFVVAAQLWAKANQPEKVLDRLESAALAGWEYRDAIEKEKLF